Protein AF-A0A2V8TV70-F1 (afdb_monomer)

Mean predicted aligned error: 6.89 Å

Solvent-accessible surface area (backbone atoms only — not comparable to full-atom values): 11700 Å² total; per-residue (Å²): 102,68,69,55,37,67,61,20,56,92,71,59,53,55,55,56,66,29,13,64,69,36,73,52,69,67,20,44,53,49,20,57,64,20,39,42,41,37,51,54,50,39,66,74,76,44,54,73,35,88,81,67,42,74,65,54,49,48,42,63,21,43,51,48,37,46,53,48,38,45,48,38,42,17,38,52,22,38,42,32,37,56,70,68,60,41,58,67,65,69,22,37,49,54,37,11,52,55,56,15,62,73,49,52,85,68,37,91,46,74,68,49,34,54,49,37,35,50,53,46,20,53,51,37,40,50,37,44,51,45,20,58,74,53,40,48,18,40,42,37,39,29,37,35,48,17,48,53,40,41,46,38,54,50,28,57,63,56,99,45,91,61,53,53,73,68,55,44,51,24,48,52,49,17,48,52,44,39,49,50,50,65,75,45,36,74,80,77,40,81,86,52,73,56,42,56,54,40,47,56,52,54,72,46,58,78,56,57,73,97,59,79,65,66,57,59,65,57,59,69,73,76,114

pLDDT: mean 88.36, std 15.47, range [37.81, 98.69]

Radius of gyration: 19.07 Å; Cα contacts (8 Å, |Δi|>4): 268; chains: 1; bounding box: 55×33×55 Å

Foldseek 3Di:
DVVQVVLFPPDRPLCLLLQVLFDQPLLLVLLVQLLVLLQVLLVVPFDFDPPDDPVCLCVQQPVVLLVLLSPLQRPQLLCVCLAVVHPNPVSQQVSLQVQLVVQCVQDPDPVVSVQSSVLSSVLSSLLNVLCVLQLNNSSNSSNNRSVLRNSCNRRVQDPGPRGDPSNVVSVVSSSVSSVVCSVCVVVVDPDDPSSVVSNLVSNAHRHHDSPPVVVVVVVVVPD

Sequence (223 aa):
MLGIAVAQRGRPRPLREMGLGAPVGRALAFALLATLPMSLGFALVSRLNPQLTLGTIVVSTIIAPFAEEVLFRGYIFRQLYRRAGWPFWPAVLVPSALFALLHVYQATTALELLGILAVTGVGSILLCWVFARWQDNLWAPFSIHALMNFWWELFAIDDTALGGWYANGARLATIAIGVLLTVFKDRVWPRLAREDANVAFAATPPGGAPGALATASLAGRAA

Structure (mmCIF, N/CA/C/O backbone):
data_AF-A0A2V8TV70-F1
#
_entry.id   AF-A0A2V8TV70-F1
#
loop_
_atom_site.group_PDB
_atom_site.id
_atom_site.type_symbol
_atom_site.label_atom_id
_atom_site.label_alt_id
_atom_site.label_comp_id
_atom_site.label_asym_id
_atom_site.label_entity_id
_atom_site.label_seq_id
_atom_site.pdbx_PDB_ins_code
_atom_site.Cartn_x
_atom_site.Cartn_y
_atom_site.Cartn_z
_atom_site.occupancy
_atom_site.B_iso_or_equiv
_atom_site.auth_seq_id
_atom_site.auth_comp_id
_atom_site.auth_asym_id
_atom_site.auth_atom_id
_atom_site.pdbx_PDB_model_num
ATOM 1 N N . MET A 1 1 ? 6.820 -1.115 18.723 1.00 56.66 1 MET A N 1
ATOM 2 C CA . MET A 1 1 ? 6.234 -2.015 19.748 1.00 56.66 1 MET A CA 1
ATOM 3 C C . MET A 1 1 ? 6.429 -1.516 21.173 1.00 56.66 1 MET A C 1
ATOM 5 O O . MET A 1 1 ? 5.429 -1.332 21.855 1.00 56.66 1 MET A O 1
ATOM 9 N N . LEU A 1 2 ? 7.667 -1.254 21.618 1.00 59.59 2 LEU A N 1
ATOM 10 C CA . LEU A 1 2 ? 7.944 -0.813 22.995 1.00 59.59 2 LEU A CA 1
ATOM 11 C C . LEU A 1 2 ? 7.201 0.483 23.376 1.00 59.59 2 LEU A C 1
ATOM 13 O O . LEU A 1 2 ? 6.557 0.522 24.412 1.00 59.59 2 LEU A O 1
ATOM 17 N N . GLY A 1 3 ? 7.197 1.500 22.504 1.00 64.88 3 GLY A N 1
ATOM 18 C CA . GLY A 1 3 ? 6.477 2.760 22.756 1.00 64.88 3 GLY A CA 1
ATOM 19 C C . GLY A 1 3 ? 4.963 2.589 22.941 1.00 64.88 3 GLY A C 1
ATOM 20 O O . GLY A 1 3 ? 4.380 3.198 23.831 1.00 64.88 3 GLY A O 1
ATOM 21 N N . ILE A 1 4 ? 4.335 1.687 22.172 1.00 64.44 4 ILE A N 1
ATOM 22 C CA . ILE A 1 4 ? 2.918 1.321 22.357 1.00 64.44 4 ILE A CA 1
ATOM 23 C C . ILE A 1 4 ? 2.732 0.600 23.693 1.00 64.44 4 ILE A C 1
ATOM 25 O O . ILE A 1 4 ? 1.804 0.905 24.434 1.00 64.44 4 ILE A O 1
ATOM 29 N N . ALA A 1 5 ? 3.619 -0.345 24.017 1.00 60.62 5 ALA A N 1
ATOM 30 C CA . ALA A 1 5 ? 3.533 -1.103 25.258 1.00 60.62 5 ALA A CA 1
ATOM 31 C C . ALA A 1 5 ? 3.690 -0.211 26.501 1.00 60.62 5 ALA A C 1
ATOM 33 O O . ALA A 1 5 ? 2.975 -0.402 27.477 1.00 60.62 5 ALA A O 1
ATOM 34 N N . VAL A 1 6 ? 4.563 0.798 26.437 1.00 63.88 6 VAL A N 1
ATOM 35 C CA . VAL A 1 6 ? 4.761 1.801 27.495 1.00 63.88 6 VAL A CA 1
ATOM 36 C C . VAL A 1 6 ? 3.560 2.747 27.605 1.00 63.88 6 VAL A C 1
ATOM 38 O O . VAL A 1 6 ? 3.133 3.068 28.712 1.00 63.88 6 VAL A O 1
ATOM 41 N N . ALA A 1 7 ? 2.967 3.155 26.477 1.00 65.25 7 ALA A N 1
ATOM 42 C CA . ALA A 1 7 ? 1.764 3.992 26.466 1.00 65.25 7 ALA A CA 1
ATOM 43 C C . ALA A 1 7 ? 0.517 3.262 27.008 1.00 65.25 7 ALA A C 1
ATOM 45 O O . ALA A 1 7 ? -0.423 3.899 27.484 1.00 65.25 7 ALA A O 1
ATOM 46 N N . GLN A 1 8 ? 0.494 1.927 26.959 1.00 63.97 8 GLN A N 1
ATOM 47 C CA . GLN A 1 8 ? -0.608 1.100 27.445 1.00 63.97 8 GLN A CA 1
ATOM 48 C C . GLN A 1 8 ? -0.345 0.585 28.859 1.00 63.97 8 GLN A C 1
ATOM 50 O O . GLN A 1 8 ? 0.156 -0.523 29.052 1.00 63.97 8 GLN A O 1
ATOM 55 N N . ARG A 1 9 ? -0.754 1.353 29.875 1.00 59.09 9 ARG A N 1
ATOM 56 C CA . ARG A 1 9 ? -0.725 0.867 31.262 1.00 59.09 9 ARG A CA 1
ATOM 57 C C . ARG A 1 9 ? -1.671 -0.336 31.421 1.00 59.09 9 ARG A C 1
ATOM 59 O O . ARG A 1 9 ? -2.849 -0.256 31.087 1.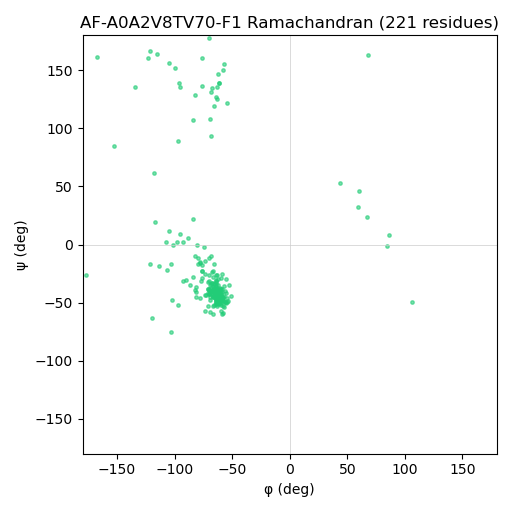00 59.09 9 ARG A O 1
ATOM 66 N N . GLY A 1 10 ? -1.151 -1.457 31.925 1.00 60.22 10 GLY A N 1
ATOM 67 C CA . GLY A 1 10 ? -1.939 -2.590 32.429 1.00 60.22 10 GLY A CA 1
ATOM 68 C C . GLY A 1 10 ? -1.978 -3.846 31.549 1.00 60.22 10 GLY A C 1
ATOM 69 O O . GLY A 1 10 ? -1.744 -4.931 32.074 1.00 60.22 10 GLY A O 1
ATOM 70 N N . ARG A 1 11 ? -2.265 -3.753 30.236 1.00 64.44 11 ARG A N 1
ATOM 71 C CA . ARG A 1 11 ? -2.304 -4.921 29.314 1.00 64.44 11 ARG A CA 1
ATOM 72 C C . ARG A 1 11 ? -1.985 -4.523 27.864 1.00 64.44 11 ARG A C 1
ATOM 74 O O . ARG A 1 11 ? -2.919 -4.308 27.085 1.00 64.44 11 ARG A O 1
ATOM 81 N N . PRO A 1 12 ? -0.703 -4.438 27.472 1.00 65.94 12 PRO A N 1
ATOM 82 C CA . PRO A 1 12 ? -0.350 -4.017 26.127 1.00 65.94 12 PRO A CA 1
ATOM 83 C C . PRO A 1 12 ? -0.863 -5.031 25.095 1.00 65.94 12 PRO A C 1
ATOM 85 O O . PRO A 1 12 ? -0.602 -6.230 25.188 1.00 65.94 12 PRO A O 1
ATOM 88 N N . ARG A 1 13 ? -1.605 -4.557 24.090 1.00 83.06 13 ARG A N 1
ATOM 89 C CA . ARG A 1 13 ? -2.073 -5.356 22.943 1.00 83.06 13 ARG A CA 1
ATOM 90 C C . ARG A 1 13 ? -1.483 -4.794 21.650 1.00 83.06 13 ARG A C 1
ATOM 92 O O . ARG A 1 13 ? -2.235 -4.377 20.768 1.00 83.06 13 ARG A O 1
ATOM 99 N N . PRO A 1 14 ? -0.147 -4.793 21.506 1.00 83.75 14 PRO A N 1
ATOM 100 C CA . PRO A 1 14 ? 0.528 -4.033 20.462 1.00 83.75 14 PRO A CA 1
ATOM 101 C C . PRO A 1 14 ? 0.171 -4.515 19.048 1.00 83.75 14 PRO A C 1
ATOM 103 O O . PRO A 1 14 ? 0.009 -3.707 18.143 1.00 83.75 14 PRO A O 1
ATOM 106 N N . LEU A 1 15 ? -0.061 -5.818 18.856 1.00 88.31 15 LEU A N 1
ATOM 107 C CA . LEU A 1 15 ? -0.531 -6.355 17.573 1.00 88.31 15 LEU A CA 1
ATOM 108 C C . LEU A 1 15 ? -1.918 -5.813 17.199 1.00 88.31 15 LEU A C 1
ATOM 110 O O . LEU A 1 15 ? -2.164 -5.426 16.058 1.00 88.31 15 LEU A O 1
ATOM 114 N N . ARG A 1 16 ? -2.830 -5.738 18.173 1.00 87.88 16 ARG A N 1
ATOM 115 C CA . ARG A 1 16 ? -4.173 -5.196 17.948 1.00 87.88 16 ARG A CA 1
ATOM 116 C C . ARG A 1 16 ? -4.136 -3.685 17.746 1.00 87.88 16 ARG A C 1
ATOM 118 O O . ARG A 1 16 ? -4.924 -3.193 16.948 1.00 87.88 16 ARG A O 1
ATOM 125 N N . GLU A 1 17 ? -3.203 -2.981 18.388 1.00 88.00 17 GLU A N 1
ATOM 126 C CA . GLU A 1 17 ? -2.929 -1.553 18.156 1.00 88.00 17 GLU A CA 1
ATOM 127 C C . GLU A 1 17 ? -2.363 -1.247 16.784 1.00 88.00 17 GLU A C 1
ATOM 129 O O . GLU A 1 17 ? -2.579 -0.155 16.289 1.00 88.00 17 GLU A O 1
ATOM 134 N N . MET A 1 18 ? -1.744 -2.205 16.108 1.00 90.81 18 MET A N 1
ATOM 135 C CA . MET A 1 18 ? -1.259 -1.988 14.743 1.00 90.81 18 MET A CA 1
ATOM 136 C C . MET A 1 18 ? -2.211 -2.525 13.672 1.00 90.81 18 MET A C 1
ATOM 138 O O . MET A 1 18 ? -1.918 -2.430 12.491 1.00 90.81 18 MET A O 1
ATOM 142 N N . GLY A 1 19 ? -3.362 -3.080 14.065 1.00 92.75 19 GLY A N 1
ATOM 143 C CA . GLY A 1 19 ? -4.373 -3.584 13.129 1.00 92.75 19 GLY A CA 1
ATOM 144 C C . GLY A 1 19 ? -4.132 -5.024 12.670 1.00 92.75 19 GLY A C 1
ATOM 145 O O . GLY A 1 19 ? -4.859 -5.528 11.818 1.00 92.75 19 GLY A O 1
ATOM 146 N N . LEU A 1 20 ? -3.158 -5.721 13.268 1.00 93.94 20 LEU A N 1
ATOM 147 C CA . LEU A 1 20 ? -2.799 -7.106 12.930 1.00 93.94 20 LEU A CA 1
ATOM 148 C C . LEU A 1 20 ? -3.791 -8.140 13.485 1.00 93.94 20 LEU A C 1
ATOM 150 O O . LEU A 1 20 ? -3.842 -9.268 13.007 1.00 93.94 20 LEU A O 1
ATOM 154 N N . GLY A 1 21 ? -4.616 -7.765 14.468 1.00 90.25 21 GLY A N 1
ATOM 155 C CA . GLY A 1 21 ? -5.686 -8.626 15.000 1.00 90.25 21 GLY A CA 1
ATOM 156 C C . GLY A 1 21 ? -6.909 -8.771 14.079 1.00 90.25 21 GLY A C 1
ATOM 157 O O . GLY A 1 21 ? -7.866 -9.460 14.433 1.00 90.25 21 GLY A O 1
ATOM 158 N N . ALA A 1 22 ? -6.905 -8.093 12.931 1.00 91.12 22 ALA A N 1
ATOM 159 C CA . ALA A 1 22 ? -7.991 -8.066 11.963 1.00 91.12 22 ALA A CA 1
ATOM 160 C C . ALA A 1 22 ? -8.083 -9.358 11.119 1.00 91.12 22 ALA A C 1
ATOM 162 O O . ALA A 1 22 ? -7.116 -10.117 11.040 1.00 91.12 22 ALA A O 1
ATOM 163 N N . PRO A 1 23 ? -9.235 -9.642 10.481 1.00 91.62 23 PRO A N 1
ATOM 164 C CA . PRO A 1 23 ? -9.381 -10.817 9.624 1.00 91.62 23 PRO A CA 1
ATOM 165 C C . PRO A 1 23 ? -8.538 -10.707 8.341 1.00 91.62 23 PRO A C 1
ATOM 167 O O . PRO A 1 23 ? -8.624 -9.720 7.612 1.00 91.62 23 PRO A O 1
ATOM 170 N N . VAL A 1 24 ? -7.779 -11.765 8.041 1.00 94.81 24 VAL A N 1
ATOM 171 C CA . VAL A 1 24 ? -6.861 -11.830 6.888 1.00 94.81 24 VAL A CA 1
ATOM 172 C C . VAL A 1 24 ? -7.590 -12.177 5.586 1.00 94.81 24 VAL A C 1
ATOM 174 O O . VAL A 1 24 ? -7.372 -11.534 4.566 1.00 94.81 24 VAL A O 1
ATOM 177 N N . GLY A 1 25 ? -8.490 -13.168 5.611 1.00 92.56 25 GLY A N 1
ATOM 178 C CA . GLY A 1 25 ? -9.037 -13.770 4.385 1.00 92.56 25 GLY A CA 1
ATOM 179 C C . GLY A 1 25 ? -9.723 -12.781 3.435 1.00 92.56 25 GLY A C 1
ATOM 180 O O . GLY A 1 25 ? -9.459 -12.798 2.238 1.00 92.56 25 GLY A O 1
ATOM 181 N N . ARG A 1 26 ? -10.550 -11.865 3.961 1.00 91.12 26 ARG A N 1
ATOM 182 C CA . ARG A 1 26 ? -11.222 -10.839 3.137 1.00 91.12 26 ARG A CA 1
ATOM 183 C C . ARG A 1 26 ? -10.246 -9.816 2.563 1.00 91.12 26 ARG A C 1
ATOM 185 O O . ARG A 1 26 ? -10.419 -9.401 1.425 1.00 91.12 26 ARG A O 1
ATOM 192 N N . ALA A 1 27 ? -9.233 -9.432 3.334 1.00 94.94 27 ALA A N 1
ATOM 193 C CA . ALA A 1 27 ? -8.198 -8.512 2.878 1.00 94.94 27 ALA A CA 1
ATOM 194 C C . ALA A 1 27 ? -7.354 -9.124 1.749 1.00 94.94 27 ALA A C 1
ATOM 196 O O . ALA A 1 27 ? -7.069 -8.452 0.761 1.00 94.94 27 ALA A O 1
ATOM 197 N N . LEU A 1 28 ? -7.025 -10.413 1.860 1.00 96.75 28 LEU A N 1
ATOM 198 C CA . LEU A 1 28 ? -6.316 -11.138 0.812 1.00 96.75 28 LEU A CA 1
ATOM 199 C C . LEU A 1 28 ? -7.174 -11.290 -0.453 1.00 96.75 28 LEU A C 1
ATOM 201 O O . LEU A 1 28 ? -6.695 -11.008 -1.546 1.00 96.75 28 LEU A O 1
ATOM 205 N N . ALA A 1 29 ? -8.451 -11.666 -0.315 1.00 96.06 29 ALA A N 1
ATOM 206 C CA . ALA A 1 29 ? -9.375 -11.750 -1.449 1.00 96.06 29 ALA A CA 1
ATOM 207 C C . ALA A 1 29 ? -9.534 -10.396 -2.162 1.00 96.06 29 ALA A C 1
ATOM 209 O O . ALA A 1 29 ? -9.488 -10.331 -3.387 1.00 96.06 29 ALA A O 1
ATOM 210 N N . PHE A 1 30 ? -9.657 -9.308 -1.396 1.00 97.19 30 PHE A N 1
ATOM 211 C CA . PHE A 1 30 ? -9.646 -7.945 -1.923 1.00 97.19 30 PHE A CA 1
ATOM 212 C C . PHE A 1 30 ? -8.387 -7.658 -2.745 1.00 97.19 30 PHE A C 1
ATOM 214 O O . PHE A 1 30 ? -8.497 -7.185 -3.872 1.00 97.19 30 PHE A O 1
ATOM 221 N N . ALA A 1 31 ? -7.208 -7.960 -2.204 1.00 98.06 31 ALA A N 1
ATOM 222 C CA . ALA A 1 31 ? -5.943 -7.663 -2.859 1.00 98.06 31 ALA A CA 1
ATOM 223 C C . ALA A 1 31 ? -5.724 -8.494 -4.134 1.00 98.06 31 ALA A C 1
ATOM 225 O O . ALA A 1 31 ? -5.270 -7.958 -5.146 1.00 98.06 31 ALA A O 1
ATOM 226 N N . LEU A 1 32 ? -6.106 -9.774 -4.120 1.00 98.06 32 LEU A N 1
ATOM 227 C CA . LEU A 1 32 ? -6.061 -10.641 -5.300 1.00 98.06 32 LEU A CA 1
ATOM 228 C C . LEU A 1 32 ? -6.942 -10.092 -6.427 1.00 98.06 32 LEU A C 1
ATOM 230 O O . LEU A 1 32 ? -6.482 -9.976 -7.557 1.00 98.06 32 LEU A O 1
ATOM 234 N N . LEU A 1 33 ? -8.180 -9.694 -6.115 1.00 97.88 33 LEU A N 1
ATOM 235 C CA . LEU A 1 33 ? -9.094 -9.113 -7.102 1.00 97.88 33 LEU A CA 1
ATOM 236 C C . LEU A 1 33 ? -8.619 -7.742 -7.596 1.00 97.88 33 LEU A C 1
ATOM 238 O O . LEU A 1 33 ? -8.675 -7.464 -8.791 1.00 97.88 33 LEU A O 1
ATOM 242 N N . ALA A 1 34 ? -8.142 -6.888 -6.688 1.00 98.19 34 ALA A N 1
ATOM 243 C CA . ALA A 1 34 ? -7.675 -5.550 -7.031 1.00 98.19 34 ALA A CA 1
ATOM 244 C C . ALA A 1 34 ? -6.459 -5.587 -7.963 1.00 98.19 34 ALA A C 1
ATOM 246 O O . ALA A 1 34 ? -6.382 -4.774 -8.876 1.00 98.19 34 ALA A O 1
ATOM 247 N N . THR A 1 35 ? -5.542 -6.538 -7.765 1.00 98.44 35 THR A N 1
ATOM 248 C CA . THR A 1 35 ? -4.286 -6.639 -8.531 1.00 98.44 35 THR A CA 1
ATOM 249 C C . THR A 1 35 ? -4.389 -7.468 -9.813 1.00 98.44 35 THR A C 1
ATOM 251 O O . THR A 1 35 ? -3.384 -7.637 -10.509 1.00 98.44 35 THR A O 1
ATOM 254 N N . LEU A 1 36 ? -5.594 -7.921 -10.192 1.00 98.12 36 LEU A N 1
ATOM 255 C CA . LEU A 1 36 ? -5.822 -8.612 -11.465 1.00 98.12 36 LEU A CA 1
ATOM 256 C C . LEU A 1 36 ? -5.261 -7.845 -12.678 1.00 98.12 36 LEU A C 1
ATOM 258 O O . LEU A 1 36 ? -4.576 -8.482 -13.477 1.00 98.12 36 LEU A O 1
ATOM 262 N N . PRO A 1 37 ? -5.443 -6.515 -12.823 1.00 97.94 37 PRO A N 1
ATOM 263 C CA . PRO A 1 37 ? -4.907 -5.789 -13.973 1.00 97.94 37 PRO A CA 1
ATOM 264 C C . PRO A 1 37 ? -3.382 -5.823 -14.067 1.00 97.94 37 PRO A C 1
ATOM 266 O O . PRO A 1 37 ? -2.862 -5.961 -15.168 1.00 97.94 37 PRO A O 1
ATOM 269 N N . MET A 1 38 ? -2.660 -5.727 -12.946 1.00 97.69 38 MET A N 1
ATOM 270 C CA . MET A 1 38 ? -1.198 -5.869 -12.949 1.00 97.69 38 MET A CA 1
ATOM 271 C C . MET A 1 38 ? -0.783 -7.305 -13.261 1.00 97.69 38 MET A C 1
ATOM 273 O O . MET A 1 38 ? 0.040 -7.504 -14.144 1.00 97.69 38 MET A O 1
ATOM 277 N N . SER A 1 39 ? -1.387 -8.306 -12.613 1.00 97.12 39 SER A N 1
ATOM 278 C CA . SER A 1 39 ? -1.032 -9.711 -12.862 1.00 97.12 39 SER A CA 1
ATOM 279 C C . SER A 1 39 ? -1.255 -10.127 -14.324 1.00 97.12 39 SER A C 1
ATOM 281 O O . SER A 1 39 ? -0.330 -10.607 -14.975 1.00 97.12 39 SER A O 1
ATOM 283 N N . LEU A 1 40 ? -2.453 -9.889 -14.869 1.00 96.62 40 LEU A N 1
ATOM 284 C CA . LEU A 1 40 ? -2.812 -10.257 -16.237 1.00 96.62 40 LEU A CA 1
ATOM 285 C C . LEU A 1 40 ? -2.144 -9.335 -17.254 1.00 96.62 40 LEU A C 1
ATOM 287 O O . LEU A 1 40 ? -1.616 -9.808 -18.254 1.00 96.62 40 LEU A O 1
ATOM 291 N N . GLY A 1 41 ? -2.140 -8.025 -16.996 1.00 94.88 41 GLY A N 1
ATOM 292 C CA . GLY A 1 41 ? -1.525 -7.046 -17.884 1.00 94.88 41 GLY A CA 1
ATOM 293 C C . GLY A 1 41 ? -0.042 -7.327 -18.086 1.00 94.88 41 GLY A C 1
ATOM 294 O O . GLY A 1 41 ? 0.407 -7.378 -19.225 1.00 94.88 41 GLY A O 1
ATOM 295 N N . PHE A 1 42 ? 0.700 -7.588 -17.007 1.00 95.69 42 PHE A N 1
ATOM 296 C CA . PHE A 1 42 ? 2.126 -7.902 -17.092 1.00 95.69 42 PHE A CA 1
ATOM 297 C C . PHE A 1 42 ? 2.380 -9.282 -17.696 1.00 95.69 42 PHE A C 1
ATOM 299 O O . PHE A 1 42 ? 3.269 -9.404 -18.530 1.00 95.69 42 PHE A O 1
ATOM 306 N N . ALA A 1 43 ? 1.565 -10.294 -17.381 1.00 94.75 43 ALA A N 1
ATOM 307 C CA . ALA A 1 43 ? 1.690 -11.615 -18.000 1.00 94.75 43 ALA A CA 1
ATOM 308 C C . ALA A 1 43 ? 1.536 -11.598 -19.531 1.00 94.75 43 ALA A C 1
ATOM 310 O O . ALA A 1 43 ? 2.101 -12.452 -20.210 1.00 94.75 43 ALA A O 1
ATOM 311 N N . LEU A 1 44 ? 0.774 -10.643 -20.075 1.00 93.00 44 LEU A N 1
ATOM 312 C CA . LEU A 1 44 ? 0.530 -10.523 -21.514 1.00 93.00 44 LEU A CA 1
ATOM 313 C C . LEU A 1 44 ? 1.626 -9.759 -22.267 1.00 93.00 44 LEU A C 1
ATOM 315 O O . LEU A 1 44 ? 1.796 -9.989 -23.463 1.00 93.00 44 LEU A O 1
ATOM 319 N N . VAL A 1 45 ? 2.329 -8.831 -21.609 1.00 90.00 45 VAL A N 1
ATOM 320 C CA . VAL A 1 45 ? 3.234 -7.881 -22.291 1.00 90.00 45 VAL A CA 1
ATOM 321 C C . VAL A 1 45 ? 4.684 -7.941 -21.811 1.00 90.00 45 VAL A C 1
ATOM 323 O O . VAL A 1 45 ? 5.570 -7.454 -22.510 1.00 90.00 45 VAL A O 1
ATOM 326 N N . SER A 1 46 ? 4.936 -8.543 -20.649 1.00 91.38 46 SER A N 1
ATOM 327 C CA . SER A 1 46 ? 6.247 -8.597 -20.000 1.00 91.38 46 SER A CA 1
ATOM 328 C C . SER A 1 46 ? 6.774 -10.029 -19.917 1.00 91.38 46 SER A C 1
ATOM 330 O O . SER A 1 46 ? 6.046 -11.007 -20.090 1.00 91.38 46 SER A O 1
ATOM 332 N N . ARG A 1 47 ? 8.076 -10.168 -19.655 1.00 90.50 47 ARG A N 1
ATOM 333 C CA . ARG A 1 47 ? 8.728 -11.469 -19.459 1.00 90.50 47 ARG A CA 1
ATOM 334 C C . ARG A 1 47 ? 8.904 -11.745 -17.976 1.00 90.50 47 ARG A C 1
ATOM 336 O O . ARG A 1 47 ? 9.052 -10.818 -17.190 1.00 90.50 47 ARG A O 1
ATOM 343 N N . LEU A 1 48 ? 8.925 -13.023 -17.608 1.00 94.50 48 LEU A N 1
ATOM 344 C CA . LEU A 1 48 ? 9.337 -13.411 -16.264 1.00 94.50 48 LEU A CA 1
ATOM 345 C C . LEU A 1 48 ? 10.781 -12.976 -16.022 1.00 94.50 48 LEU A C 1
ATOM 347 O O . LEU A 1 48 ? 11.621 -13.126 -16.909 1.00 94.50 48 LEU A O 1
ATOM 351 N N . ASN A 1 49 ? 11.045 -12.476 -14.822 1.00 94.44 49 ASN A N 1
ATOM 352 C CA . ASN A 1 49 ? 12.358 -12.048 -14.372 1.00 94.44 49 ASN A CA 1
ATOM 353 C C . ASN A 1 49 ? 13.285 -13.269 -14.189 1.00 94.44 49 ASN A C 1
ATOM 355 O O . ASN A 1 49 ? 13.098 -14.032 -13.236 1.00 94.44 49 ASN A O 1
ATOM 359 N N . PRO A 1 50 ? 14.287 -13.485 -15.064 1.00 92.06 50 PRO A N 1
ATOM 360 C CA . PRO A 1 50 ? 15.162 -14.649 -14.953 1.00 92.06 50 PRO A CA 1
ATOM 361 C C . PRO A 1 50 ? 16.166 -14.533 -13.796 1.00 92.06 50 PRO A C 1
ATOM 363 O O . PRO A 1 50 ? 16.764 -15.536 -13.415 1.00 92.06 50 PRO A O 1
ATOM 366 N N . GLN A 1 51 ? 16.354 -13.338 -13.228 1.00 92.75 51 GLN A N 1
ATOM 367 C CA . GLN A 1 51 ? 17.203 -13.092 -12.061 1.00 92.75 51 GLN A CA 1
ATOM 368 C C . GLN A 1 51 ? 16.426 -13.153 -10.736 1.00 92.75 51 GLN A C 1
ATOM 370 O O . GLN A 1 51 ? 17.007 -12.925 -9.673 1.00 92.75 51 GLN A O 1
ATOM 375 N N . LEU A 1 52 ? 15.125 -13.459 -10.769 1.00 93.94 52 LEU A N 1
ATOM 376 C CA . LEU A 1 52 ? 14.299 -13.498 -9.570 1.00 93.94 52 LEU A CA 1
ATOM 377 C C . LEU A 1 52 ? 14.751 -14.620 -8.633 1.00 93.94 52 LEU A C 1
ATOM 379 O O . LEU A 1 52 ? 14.691 -15.804 -8.963 1.00 93.94 52 LEU A O 1
ATOM 383 N N . THR A 1 53 ? 15.154 -14.243 -7.423 1.00 96.19 53 THR A N 1
ATOM 384 C CA . THR A 1 53 ? 15.515 -15.198 -6.373 1.00 96.19 53 THR A CA 1
ATOM 385 C C . THR A 1 53 ? 14.416 -15.291 -5.323 1.00 96.19 53 THR A C 1
ATOM 387 O O . THR A 1 53 ? 13.664 -14.340 -5.098 1.00 96.19 53 THR A O 1
ATOM 390 N N . LEU A 1 54 ? 14.360 -16.415 -4.601 1.00 95.19 54 LEU A N 1
ATOM 391 C CA . LEU A 1 54 ? 13.476 -16.541 -3.439 1.00 95.19 54 LEU A CA 1
ATOM 392 C C . LEU A 1 54 ? 13.767 -15.456 -2.387 1.00 95.19 54 LEU A C 1
ATOM 394 O O . LEU A 1 54 ? 12.839 -14.946 -1.765 1.00 95.19 54 LEU A O 1
ATOM 398 N N . GLY A 1 55 ? 15.040 -15.078 -2.219 1.00 96.19 55 GLY A N 1
ATOM 399 C CA . GLY A 1 55 ? 15.445 -13.994 -1.325 1.00 96.19 55 GLY A CA 1
ATOM 400 C C . GLY A 1 55 ? 14.825 -12.656 -1.726 1.00 96.19 55 GLY A C 1
ATOM 401 O O . GLY A 1 55 ? 14.219 -11.999 -0.883 1.00 96.19 55 GLY A O 1
ATOM 402 N N . THR A 1 56 ? 14.895 -12.299 -3.012 1.00 93.31 56 THR A N 1
ATOM 403 C CA . THR A 1 56 ? 14.267 -11.086 -3.564 1.00 93.31 56 THR A CA 1
ATOM 404 C C . THR A 1 56 ? 12.758 -11.102 -3.350 1.00 93.31 56 THR A C 1
ATOM 406 O O . THR A 1 56 ? 12.208 -10.136 -2.833 1.00 93.31 56 THR A O 1
ATOM 409 N N . ILE A 1 57 ? 12.085 -12.221 -3.650 1.00 94.69 57 ILE A N 1
ATOM 410 C CA . ILE A 1 57 ? 10.637 -12.354 -3.424 1.00 94.69 57 ILE A CA 1
ATOM 411 C C . ILE A 1 57 ? 10.311 -12.107 -1.948 1.00 94.69 57 ILE A C 1
ATOM 413 O O . ILE A 1 57 ? 9.483 -11.258 -1.626 1.00 94.69 57 ILE A O 1
ATOM 417 N N . VAL A 1 58 ? 10.964 -12.816 -1.028 1.00 96.62 58 VAL A N 1
ATOM 418 C CA . VAL A 1 58 ? 10.664 -12.703 0.405 1.00 96.62 58 VAL A CA 1
ATOM 419 C C . VAL A 1 58 ? 10.940 -11.290 0.922 1.00 96.62 58 VAL A C 1
ATOM 421 O O . VAL A 1 58 ? 10.121 -10.737 1.655 1.00 96.62 58 VAL A O 1
ATOM 424 N N . VAL A 1 59 ? 12.058 -10.678 0.534 1.00 97.06 59 VAL A N 1
ATOM 425 C CA . VAL A 1 59 ? 12.437 -9.349 1.024 1.00 97.06 59 VAL A CA 1
ATOM 426 C C . VAL A 1 59 ? 11.566 -8.256 0.402 1.00 97.06 59 VAL A C 1
ATOM 428 O O . VAL A 1 59 ? 10.888 -7.552 1.149 1.00 97.06 59 VAL A O 1
ATOM 431 N N . SER A 1 60 ? 11.526 -8.141 -0.927 1.00 94.69 60 SER A N 1
ATOM 432 C CA . SER A 1 60 ? 10.867 -7.033 -1.638 1.00 94.69 60 SER A CA 1
ATOM 433 C C . SER A 1 60 ? 9.339 -7.100 -1.609 1.00 94.69 60 SER A C 1
ATOM 435 O O . SER A 1 60 ? 8.671 -6.074 -1.736 1.00 94.69 60 SER A O 1
ATOM 437 N N . THR A 1 61 ? 8.761 -8.295 -1.448 1.00 96.25 61 THR A N 1
ATOM 438 C CA . THR A 1 61 ? 7.306 -8.496 -1.603 1.00 96.25 61 THR A CA 1
ATOM 439 C C . THR A 1 61 ? 6.602 -8.863 -0.303 1.00 96.25 61 THR A C 1
ATOM 441 O O . THR A 1 61 ? 5.392 -8.687 -0.203 1.00 96.25 61 THR A O 1
ATOM 444 N N . ILE A 1 62 ? 7.332 -9.324 0.719 1.00 96.94 62 ILE A N 1
ATOM 445 C CA . ILE A 1 62 ? 6.746 -9.689 2.016 1.00 96.94 62 ILE A CA 1
ATOM 446 C C . ILE A 1 62 ? 7.338 -8.830 3.128 1.00 96.94 62 ILE A C 1
ATOM 448 O O . ILE A 1 62 ? 6.603 -8.078 3.759 1.00 96.94 62 ILE A O 1
ATOM 452 N N . ILE A 1 63 ? 8.647 -8.924 3.382 1.00 98.00 63 ILE A N 1
ATOM 453 C CA . ILE A 1 63 ? 9.272 -8.302 4.560 1.00 98.00 63 ILE A CA 1
ATOM 454 C C . ILE A 1 63 ? 9.221 -6.775 4.476 1.00 98.00 63 ILE A C 1
ATOM 456 O O . ILE A 1 63 ? 8.738 -6.143 5.416 1.00 98.00 63 ILE A O 1
ATOM 460 N N . ALA A 1 64 ? 9.697 -6.192 3.374 1.00 97.12 64 ALA A N 1
ATOM 461 C CA . ALA A 1 64 ? 9.719 -4.746 3.174 1.00 97.12 64 ALA A CA 1
ATOM 462 C C . ALA A 1 64 ? 8.308 -4.130 3.237 1.00 97.12 64 ALA A C 1
ATOM 464 O O . ALA A 1 64 ? 8.072 -3.329 4.147 1.00 97.12 64 ALA A O 1
ATOM 465 N N . PRO A 1 65 ? 7.324 -4.553 2.411 1.00 97.75 65 PRO A N 1
ATOM 466 C CA . PRO A 1 65 ? 5.984 -3.972 2.471 1.00 97.75 65 PRO A CA 1
ATOM 467 C C . PRO A 1 65 ? 5.294 -4.241 3.813 1.00 97.75 65 PRO A C 1
ATOM 469 O O . PRO A 1 65 ? 4.556 -3.390 4.302 1.00 97.75 65 PRO A O 1
ATOM 472 N N . PHE A 1 66 ? 5.548 -5.376 4.476 1.00 98.50 66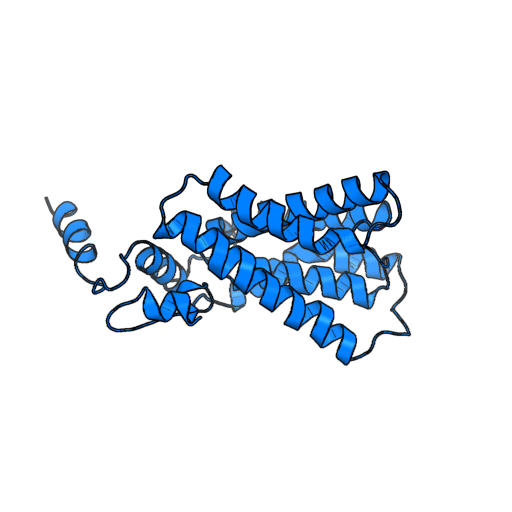 PHE A N 1
ATOM 473 C CA . PHE A 1 66 ? 5.015 -5.606 5.822 1.00 98.50 66 PHE A CA 1
ATOM 474 C C . PHE A 1 66 ? 5.574 -4.606 6.839 1.00 98.50 66 PHE A C 1
ATOM 476 O O . PHE A 1 66 ? 4.808 -4.014 7.602 1.00 98.50 66 PHE A O 1
ATOM 483 N N . ALA A 1 67 ? 6.895 -4.406 6.859 1.00 98.06 67 ALA A N 1
ATOM 484 C CA . ALA A 1 67 ? 7.546 -3.462 7.762 1.00 98.06 67 ALA A CA 1
ATOM 485 C C . ALA A 1 67 ? 7.058 -2.028 7.515 1.00 98.06 67 ALA A C 1
ATOM 487 O O . ALA A 1 67 ? 6.737 -1.308 8.465 1.00 98.06 67 ALA A O 1
ATOM 488 N N . GLU A 1 68 ? 6.935 -1.645 6.247 1.00 98.31 68 GLU A N 1
ATOM 489 C CA . GLU A 1 68 ? 6.401 -0.358 5.827 1.00 98.31 68 GLU A CA 1
ATOM 490 C C . GLU A 1 68 ? 4.949 -0.174 6.274 1.00 98.31 68 GLU A C 1
ATOM 492 O O . GLU A 1 68 ? 4.633 0.809 6.944 1.00 98.31 68 GLU A O 1
ATOM 497 N N . GLU A 1 69 ? 4.052 -1.124 6.000 1.00 98.56 69 GLU A N 1
ATOM 498 C CA . GLU A 1 69 ? 2.659 -0.997 6.429 1.00 98.56 69 GLU A CA 1
ATOM 499 C C . GLU A 1 69 ? 2.523 -0.937 7.952 1.00 98.56 69 GLU A C 1
ATOM 501 O O . GLU A 1 69 ? 1.787 -0.095 8.479 1.00 98.56 69 GLU A O 1
ATOM 506 N N . VAL A 1 70 ? 3.265 -1.771 8.685 1.00 98.19 70 VAL A N 1
ATOM 507 C CA . VAL A 1 70 ? 3.279 -1.740 10.153 1.00 98.19 70 VAL A CA 1
ATOM 508 C C . VAL A 1 70 ? 3.726 -0.371 10.667 1.00 98.19 70 VAL A C 1
ATOM 510 O O . VAL A 1 70 ? 3.079 0.177 11.563 1.00 98.19 70 VAL A O 1
ATOM 513 N N . LEU A 1 71 ? 4.794 0.202 10.108 1.00 97.75 71 LEU A N 1
ATOM 514 C CA . LEU A 1 71 ? 5.320 1.495 10.540 1.00 97.75 71 LEU A CA 1
ATOM 515 C C . LEU A 1 71 ? 4.395 2.651 10.147 1.00 97.75 71 LEU A C 1
ATOM 517 O O . LEU A 1 71 ? 4.004 3.451 10.997 1.00 97.75 71 LEU A O 1
ATOM 521 N N . PHE A 1 72 ? 4.028 2.755 8.874 1.00 98.44 72 PHE A N 1
ATOM 522 C CA . PHE A 1 72 ? 3.341 3.930 8.351 1.00 98.44 72 PHE A CA 1
ATOM 523 C C . PHE A 1 72 ? 1.839 3.909 8.632 1.00 98.44 72 PHE A C 1
ATOM 525 O O . PHE A 1 72 ? 1.286 4.942 9.011 1.00 98.44 72 PHE A O 1
ATOM 532 N N . ARG A 1 73 ? 1.170 2.754 8.499 1.00 98.12 73 ARG A N 1
ATOM 533 C CA . ARG A 1 73 ? -0.296 2.637 8.652 1.00 98.12 73 ARG A CA 1
ATOM 534 C C . ARG A 1 73 ? -0.645 2.171 10.056 1.00 98.12 73 ARG A C 1
ATOM 536 O O . ARG A 1 73 ? -1.425 2.825 10.747 1.00 98.12 73 ARG A O 1
ATOM 543 N N . GLY A 1 74 ? -0.027 1.073 10.488 1.00 95.56 74 GLY A N 1
ATOM 544 C CA . GLY A 1 74 ? -0.277 0.463 11.790 1.00 95.56 74 GLY A CA 1
ATOM 545 C C . GLY A 1 74 ? 0.157 1.343 12.961 1.00 95.56 74 GLY A C 1
ATOM 546 O O . GLY A 1 74 ? -0.549 1.401 13.966 1.00 95.56 74 GLY A O 1
ATOM 547 N N . TYR A 1 75 ? 1.286 2.044 12.830 1.00 95.19 75 TYR A N 1
ATOM 548 C CA . TYR A 1 75 ? 1.824 2.909 13.876 1.00 95.19 75 TYR A CA 1
ATOM 549 C C . TYR A 1 75 ? 1.570 4.395 13.600 1.00 95.19 75 TYR A C 1
ATOM 551 O O . TYR A 1 75 ? 0.681 4.964 14.220 1.00 95.19 75 TYR A O 1
ATOM 559 N N . ILE A 1 76 ? 2.292 5.044 12.683 1.00 96.62 76 ILE A N 1
ATOM 560 C CA . ILE A 1 76 ? 2.251 6.513 12.535 1.00 96.62 76 ILE A CA 1
ATOM 561 C C . ILE A 1 76 ? 0.825 7.011 12.253 1.00 96.62 76 ILE A C 1
ATOM 563 O O . ILE A 1 76 ? 0.274 7.768 13.055 1.00 96.62 76 ILE A O 1
ATOM 567 N N . PHE A 1 77 ? 0.200 6.551 11.163 1.00 97.94 77 PHE A N 1
ATOM 568 C CA . PHE A 1 77 ? -1.146 6.983 10.779 1.00 97.94 77 PHE A CA 1
ATOM 569 C C . PHE A 1 77 ? -2.165 6.706 11.884 1.00 97.94 77 PHE A C 1
ATOM 571 O O . PHE A 1 77 ? -2.886 7.606 12.316 1.00 97.94 77 PHE A O 1
ATOM 578 N N . ARG A 1 78 ? -2.226 5.461 12.369 1.00 94.75 78 ARG A N 1
ATOM 579 C CA . ARG A 1 78 ? -3.242 5.071 13.345 1.00 94.75 78 ARG A CA 1
ATOM 580 C C . ARG A 1 78 ? -3.081 5.785 14.681 1.00 94.75 78 ARG A C 1
ATOM 582 O O . ARG A 1 78 ? -4.090 6.158 15.274 1.00 94.75 78 ARG A O 1
ATOM 589 N N . GLN A 1 79 ? -1.856 6.011 15.151 1.00 93.25 79 GLN A N 1
ATOM 590 C CA . GLN A 1 79 ? -1.632 6.748 16.392 1.00 93.25 79 GLN A CA 1
ATOM 591 C C . GLN A 1 79 ? -2.066 8.211 16.247 1.00 93.25 79 GLN A C 1
ATOM 593 O O . GLN A 1 79 ? -2.787 8.706 17.112 1.00 93.25 79 GLN A O 1
ATOM 598 N N . LEU A 1 80 ? -1.722 8.879 15.141 1.00 95.25 80 LEU A N 1
ATOM 599 C CA . LEU A 1 80 ? -2.174 10.250 14.876 1.00 95.25 80 LEU A CA 1
ATOM 600 C C . LEU A 1 80 ? -3.705 10.324 14.773 1.00 95.25 80 LEU A C 1
ATOM 602 O O . LEU A 1 80 ? -4.342 11.140 15.437 1.00 95.25 80 LEU A O 1
ATOM 606 N N . TYR A 1 81 ? -4.309 9.427 13.994 1.00 95.38 81 TYR A N 1
ATOM 607 C CA . TYR A 1 81 ? -5.734 9.481 13.678 1.00 95.38 81 TYR A CA 1
ATOM 608 C C . TYR A 1 81 ? -6.640 8.972 14.810 1.00 95.38 81 TYR A C 1
ATOM 610 O O . TYR A 1 81 ? -7.635 9.607 15.145 1.00 95.38 81 TYR A O 1
ATOM 618 N N . ARG A 1 82 ? -6.321 7.823 15.423 1.00 91.44 82 ARG A N 1
ATOM 619 C CA . ARG A 1 82 ? -7.178 7.170 16.434 1.00 91.44 82 ARG A CA 1
ATOM 620 C C . ARG A 1 82 ? -6.842 7.556 17.866 1.00 91.44 82 ARG A C 1
ATOM 622 O O . ARG A 1 82 ? -7.729 7.521 18.711 1.00 91.44 82 ARG A O 1
ATOM 629 N N . ARG A 1 83 ? -5.573 7.857 18.164 1.00 88.31 83 ARG A N 1
ATOM 630 C CA . ARG A 1 83 ? -5.115 8.102 19.545 1.00 88.31 83 ARG A CA 1
ATOM 631 C C . ARG A 1 83 ? -4.950 9.586 19.837 1.00 88.31 83 ARG A C 1
ATOM 633 O O . ARG A 1 83 ? -5.468 10.050 20.843 1.00 88.31 83 ARG A O 1
ATOM 640 N N . ALA A 1 84 ? -4.284 10.322 18.953 1.00 90.44 84 ALA A N 1
ATOM 641 C CA . ALA A 1 84 ? -4.136 11.771 19.079 1.00 90.44 84 ALA A CA 1
ATOM 642 C C . ALA A 1 84 ? -5.358 12.550 18.557 1.00 90.44 84 ALA A C 1
ATOM 644 O O . ALA A 1 84 ? -5.435 13.758 18.762 1.00 90.44 84 ALA A O 1
ATOM 645 N N . GLY A 1 85 ? -6.303 11.878 17.886 1.00 92.25 85 GLY A N 1
ATOM 646 C CA . GLY A 1 85 ? -7.545 12.488 17.403 1.00 92.25 85 GLY A CA 1
ATOM 647 C C . GLY A 1 85 ? -7.338 13.529 16.302 1.00 92.25 85 GLY A C 1
ATOM 648 O O . GLY A 1 85 ? -8.174 14.416 16.139 1.00 92.25 85 GLY A O 1
ATOM 649 N N . TRP A 1 86 ? -6.226 13.459 15.563 1.00 96.62 86 TRP A N 1
ATOM 650 C CA . TRP A 1 86 ? -5.971 14.385 14.464 1.00 96.62 86 TRP A CA 1
ATOM 651 C C . TRP A 1 86 ? -7.042 14.242 13.374 1.00 96.62 86 TRP A C 1
ATOM 653 O O . TRP A 1 86 ? -7.498 13.125 13.099 1.00 96.62 86 TRP A O 1
ATOM 663 N N . PRO A 1 87 ? -7.411 15.336 12.682 1.00 96.88 87 PRO A N 1
ATOM 664 C CA . PRO A 1 87 ? -8.221 15.242 11.477 1.00 96.88 87 PRO A CA 1
ATOM 665 C C . PRO A 1 87 ? -7.543 14.352 10.427 1.00 96.88 87 PRO A C 1
ATOM 667 O O . PRO A 1 87 ? -6.318 14.206 10.404 1.00 96.88 87 PRO A O 1
ATOM 670 N N . PHE A 1 88 ? -8.343 13.778 9.525 1.00 96.06 88 PHE A N 1
ATOM 671 C CA . PHE A 1 88 ? -7.865 12.791 8.552 1.00 96.06 88 PHE A CA 1
ATOM 672 C C . PHE A 1 88 ? -6.680 13.297 7.715 1.00 96.06 88 PHE A C 1
ATOM 674 O O . PHE A 1 88 ? -5.662 12.618 7.639 1.00 96.06 88 PHE A O 1
ATOM 681 N N . TRP A 1 89 ? -6.774 14.497 7.132 1.00 97.50 89 TRP A N 1
ATOM 682 C CA . TRP A 1 89 ? -5.745 14.998 6.215 1.00 97.50 89 TRP A CA 1
ATOM 683 C C . TRP A 1 89 ? -4.370 15.183 6.875 1.00 97.50 89 TRP A C 1
ATOM 685 O O . TRP A 1 89 ? -3.423 14.566 6.390 1.00 97.50 89 TRP A O 1
ATOM 695 N N . PRO A 1 90 ? -4.219 15.912 8.000 1.00 96.75 90 PRO A N 1
ATOM 696 C CA . PRO A 1 90 ? -2.947 15.953 8.724 1.00 96.75 90 PRO A CA 1
ATOM 697 C C . PRO A 1 90 ? -2.425 14.563 9.111 1.00 96.75 90 PRO A C 1
ATOM 699 O O . PRO A 1 90 ? -1.236 14.290 8.955 1.00 96.75 90 PRO A O 1
ATOM 702 N N . ALA A 1 91 ? -3.306 13.666 9.570 1.00 97.81 91 ALA A N 1
ATOM 703 C CA . ALA A 1 91 ? -2.908 12.323 9.984 1.00 97.81 91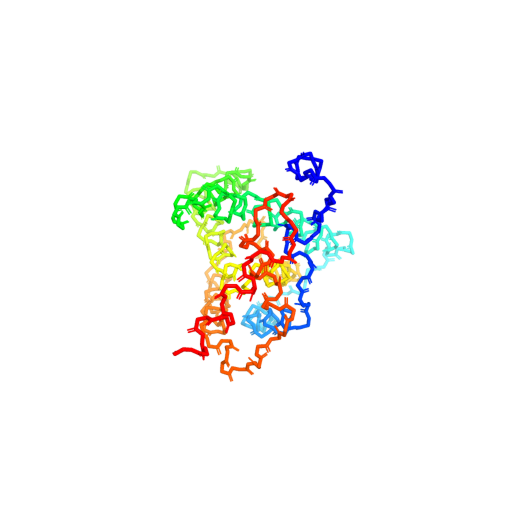 ALA A CA 1
ATOM 704 C C . ALA A 1 91 ? -2.385 11.468 8.818 1.00 97.81 91 ALA A C 1
ATOM 706 O O . ALA A 1 91 ? -1.482 10.665 9.032 1.00 97.81 91 ALA A O 1
ATOM 707 N N . VAL A 1 92 ? -2.923 11.635 7.604 1.00 98.38 92 VAL A N 1
ATOM 708 C CA . VAL A 1 92 ? -2.490 10.912 6.395 1.00 98.38 92 VAL A CA 1
ATOM 709 C C . VAL A 1 92 ? -1.255 11.542 5.750 1.00 98.38 92 VAL A C 1
ATOM 711 O O . VAL A 1 92 ? -0.376 10.819 5.279 1.00 98.38 92 VAL A O 1
ATOM 714 N N . LEU A 1 93 ? -1.159 12.873 5.718 1.00 98.50 93 LEU A N 1
ATOM 715 C CA . LEU A 1 93 ? -0.069 13.564 5.024 1.00 98.50 93 LEU A CA 1
ATOM 716 C C . LEU A 1 93 ? 1.292 13.323 5.687 1.00 98.50 93 LEU A C 1
AT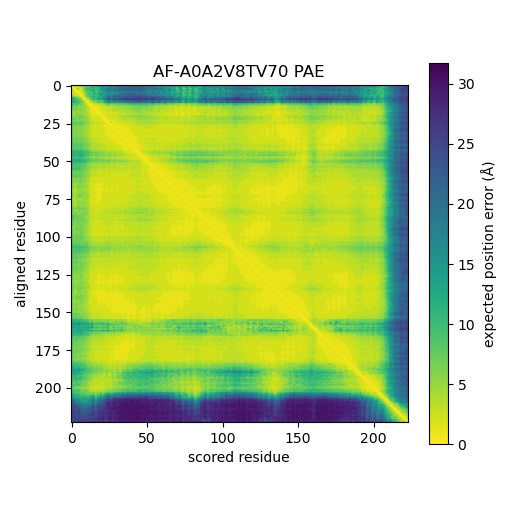OM 718 O O . LEU A 1 93 ? 2.275 13.140 4.976 1.00 98.50 93 LEU A O 1
ATOM 722 N N . VAL A 1 94 ? 1.351 13.239 7.021 1.00 98.44 94 VAL A N 1
ATOM 723 C CA . VAL A 1 94 ? 2.600 12.961 7.757 1.00 98.44 94 VAL A CA 1
ATOM 724 C C . VAL A 1 94 ? 3.248 11.624 7.353 1.00 98.44 94 VAL A C 1
ATOM 726 O O . VAL A 1 94 ? 4.378 11.647 6.863 1.00 98.44 94 VAL A O 1
ATOM 729 N N . PRO A 1 95 ? 2.592 10.455 7.504 1.00 98.38 95 PRO A N 1
ATOM 730 C CA . PRO A 1 95 ? 3.178 9.185 7.087 1.00 98.38 95 PRO A CA 1
ATOM 731 C C . PRO A 1 95 ? 3.396 9.116 5.573 1.00 98.38 95 PRO A C 1
ATOM 733 O O . PRO A 1 95 ? 4.351 8.479 5.144 1.00 98.38 95 PRO A O 1
ATOM 736 N N . SER A 1 96 ? 2.567 9.783 4.762 1.00 98.56 96 SER A N 1
ATOM 737 C CA . SER A 1 96 ? 2.721 9.772 3.301 1.00 98.56 96 SER A CA 1
ATOM 738 C C . SER A 1 96 ? 3.957 10.537 2.832 1.00 98.56 96 SER A C 1
ATOM 740 O O . SER A 1 96 ? 4.683 10.045 1.972 1.00 98.56 96 SER A O 1
ATOM 742 N N . ALA A 1 97 ? 4.239 11.696 3.433 1.00 98.38 97 ALA A N 1
ATOM 743 C CA . ALA A 1 97 ? 5.451 12.461 3.158 1.00 98.38 97 ALA A CA 1
ATOM 744 C C . ALA A 1 97 ? 6.704 11.693 3.601 1.00 98.38 97 ALA A C 1
ATOM 746 O O . ALA A 1 97 ? 7.648 11.567 2.828 1.00 98.38 97 ALA A O 1
ATOM 747 N N . LEU A 1 98 ? 6.694 11.118 4.810 1.00 98.25 98 LEU A N 1
ATOM 748 C CA . LEU A 1 98 ? 7.810 10.304 5.306 1.00 98.25 98 LEU A CA 1
ATOM 749 C C . LEU A 1 98 ? 8.054 9.070 4.428 1.00 98.25 98 LEU A C 1
ATOM 751 O O . LEU A 1 98 ? 9.201 8.768 4.116 1.00 98.25 98 LEU A O 1
ATOM 755 N N . PHE A 1 99 ? 6.990 8.387 3.999 1.00 98.06 99 PHE A N 1
ATOM 756 C CA . PHE A 1 99 ? 7.081 7.244 3.093 1.00 98.06 99 PHE A CA 1
ATOM 757 C C . PHE A 1 99 ? 7.711 7.643 1.756 1.00 98.06 99 PHE A C 1
ATOM 759 O O . PHE A 1 99 ? 8.667 7.010 1.320 1.00 98.06 99 PHE A O 1
ATOM 766 N N . ALA A 1 100 ? 7.235 8.727 1.136 1.00 97.62 100 ALA A N 1
ATOM 767 C CA . ALA A 1 100 ? 7.788 9.222 -0.122 1.00 97.62 100 ALA A CA 1
ATOM 768 C C . ALA A 1 100 ? 9.271 9.608 0.011 1.00 97.62 100 ALA A C 1
ATOM 770 O O . ALA A 1 100 ? 10.085 9.256 -0.840 1.00 97.62 100 ALA A O 1
ATOM 771 N N . LEU A 1 101 ? 9.653 10.253 1.118 1.00 97.31 101 LEU A N 1
ATOM 772 C CA . LEU A 1 101 ? 11.044 10.625 1.387 1.00 97.31 101 LEU A CA 1
ATOM 773 C C . LEU A 1 101 ? 11.985 9.419 1.517 1.00 97.31 101 LEU A C 1
ATOM 775 O O . LEU A 1 101 ? 13.165 9.553 1.210 1.00 97.31 101 LEU A O 1
ATOM 779 N N . LEU A 1 102 ? 11.495 8.238 1.907 1.00 96.31 102 LEU A N 1
ATOM 780 C CA . LEU A 1 102 ? 12.316 7.022 1.898 1.00 96.31 102 LEU A CA 1
ATOM 781 C C . LEU A 1 102 ? 12.643 6.519 0.489 1.00 96.31 102 LEU A C 1
ATOM 783 O O . LEU A 1 102 ? 13.512 5.669 0.361 1.00 96.31 102 LEU A O 1
ATOM 787 N N . HIS A 1 103 ? 11.993 7.036 -0.556 1.00 95.94 103 HIS A N 1
ATOM 788 C CA . HIS A 1 103 ? 12.173 6.583 -1.937 1.00 95.94 103 HIS A CA 1
ATOM 789 C C . HIS A 1 103 ? 13.075 7.502 -2.769 1.00 95.94 103 HIS A C 1
ATOM 791 O O . HIS A 1 103 ? 13.343 7.209 -3.930 1.00 95.94 103 HIS A O 1
ATOM 797 N N . VAL A 1 104 ? 13.593 8.593 -2.193 1.00 95.69 104 VAL A N 1
ATOM 798 C CA . VAL A 1 104 ? 14.441 9.558 -2.921 1.00 95.69 104 VAL A CA 1
ATOM 799 C C . VAL A 1 104 ? 15.704 8.930 -3.515 1.00 95.69 104 VAL A C 1
ATOM 801 O O . VAL A 1 104 ? 16.205 9.429 -4.516 1.00 95.69 104 VAL A O 1
ATOM 804 N N . TYR A 1 105 ? 16.192 7.821 -2.943 1.00 93.75 105 TYR A N 1
ATOM 805 C CA . TYR A 1 105 ? 17.368 7.097 -3.438 1.00 93.75 105 TYR A CA 1
ATOM 806 C C . TYR A 1 105 ? 17.159 6.462 -4.823 1.00 93.75 105 TYR A C 1
ATOM 808 O O . TYR A 1 105 ? 18.137 6.092 -5.463 1.00 93.75 105 TYR A O 1
ATOM 816 N N . GLN A 1 106 ? 15.908 6.319 -5.277 1.00 92.19 106 GLN A N 1
ATOM 817 C CA . GLN A 1 106 ? 15.584 5.749 -6.588 1.00 92.19 106 GLN A CA 1
ATOM 818 C C . GLN A 1 106 ? 15.756 6.753 -7.737 1.00 92.19 106 GLN A C 1
ATOM 820 O O . GLN A 1 106 ? 15.693 6.362 -8.897 1.00 92.19 106 GLN A O 1
ATOM 825 N N . ALA A 1 107 ? 15.926 8.044 -7.439 1.00 93.88 107 ALA A N 1
ATOM 826 C CA . ALA A 1 107 ? 15.996 9.091 -8.449 1.00 93.88 107 ALA A CA 1
ATOM 827 C C . ALA A 1 107 ? 17.441 9.426 -8.828 1.00 93.88 107 ALA A C 1
ATOM 829 O O . ALA A 1 107 ? 18.281 9.654 -7.957 1.00 93.88 107 ALA A O 1
ATOM 830 N N . THR A 1 108 ? 17.704 9.569 -10.127 1.00 94.00 108 THR A N 1
ATOM 831 C CA . THR A 1 108 ? 18.975 10.097 -10.651 1.00 94.00 108 THR A CA 1
ATOM 832 C C . THR A 1 108 ? 18.836 11.520 -11.192 1.00 94.00 108 THR A C 1
ATOM 834 O O . THR A 1 108 ? 19.812 12.270 -11.237 1.00 94.00 108 THR A O 1
ATOM 837 N N . THR A 1 109 ? 17.614 11.930 -11.548 1.00 95.38 109 THR A N 1
ATOM 838 C CA . THR A 1 109 ? 17.297 13.281 -12.030 1.00 95.38 109 THR A CA 1
ATOM 839 C C . THR A 1 109 ? 16.225 13.966 -11.181 1.00 95.38 109 THR A C 1
ATOM 841 O O . THR A 1 109 ? 15.440 13.325 -10.481 1.00 95.38 109 THR A O 1
ATOM 844 N N . ALA A 1 110 ? 16.142 15.298 -11.268 1.00 95.44 110 ALA A N 1
ATOM 845 C CA . ALA A 1 110 ? 15.112 16.065 -10.563 1.00 95.44 110 ALA A CA 1
ATOM 846 C C . ALA A 1 110 ? 13.684 15.699 -11.016 1.00 95.44 110 ALA A C 1
ATOM 848 O O . ALA A 1 110 ? 12.764 15.685 -10.200 1.00 95.44 110 ALA A O 1
ATOM 849 N N . LEU A 1 111 ? 13.495 15.382 -12.302 1.00 94.50 111 LEU A N 1
ATOM 850 C CA . LEU A 1 111 ? 12.189 14.983 -12.827 1.00 94.50 111 LEU A CA 1
ATOM 851 C C . LEU A 1 111 ? 11.775 13.598 -12.310 1.00 94.50 111 LEU A C 1
ATOM 853 O O . LEU A 1 111 ? 10.633 13.426 -11.886 1.00 94.50 111 LEU A O 1
ATOM 857 N N . GLU A 1 112 ? 12.708 12.642 -12.282 1.00 93.75 112 GLU A N 1
ATOM 858 C CA . GLU A 1 112 ? 12.477 11.327 -11.672 1.00 93.75 112 GLU A CA 1
ATOM 859 C C . GLU A 1 112 ? 12.134 11.454 -10.191 1.00 93.75 112 GLU A C 1
ATOM 861 O O . GLU A 1 112 ? 11.160 10.858 -9.739 1.00 93.75 112 GLU A O 1
ATOM 866 N N . LEU A 1 113 ? 12.873 12.286 -9.450 1.00 95.75 113 LEU A N 1
ATOM 867 C CA . LEU A 1 113 ? 12.621 12.540 -8.034 1.00 95.75 113 LEU A CA 1
ATOM 868 C C . LEU A 1 113 ? 11.191 13.029 -7.798 1.00 95.75 113 LEU A C 1
ATOM 870 O O . LEU A 1 113 ? 10.488 12.484 -6.947 1.00 95.75 113 LEU A O 1
ATOM 874 N N . LEU A 1 114 ? 10.740 14.025 -8.564 1.00 96.06 114 LEU A N 1
ATOM 875 C CA . LEU A 1 114 ? 9.376 14.543 -8.457 1.00 96.06 114 LEU A CA 1
ATOM 876 C C . LEU A 1 114 ? 8.335 13.460 -8.753 1.00 96.06 114 LEU A C 1
ATOM 878 O O . LEU A 1 114 ? 7.353 13.340 -8.018 1.00 96.06 114 LEU A O 1
ATOM 882 N N . GLY A 1 115 ? 8.555 12.649 -9.788 1.00 95.19 115 GLY A N 1
ATOM 883 C CA . GLY A 1 115 ? 7.660 11.547 -10.125 1.00 95.19 115 GLY A CA 1
ATOM 884 C C . GLY A 1 115 ? 7.620 10.461 -9.042 1.00 95.19 115 GLY A C 1
ATOM 885 O O . GLY A 1 115 ? 6.534 10.014 -8.673 1.00 95.19 115 GLY A O 1
ATOM 886 N N . ILE A 1 116 ? 8.773 10.071 -8.486 1.00 95.50 116 ILE A N 1
ATOM 887 C CA . ILE A 1 116 ? 8.882 9.049 -7.434 1.00 95.50 116 ILE A CA 1
ATOM 888 C C . ILE A 1 116 ? 8.165 9.527 -6.178 1.00 95.50 116 ILE A C 1
ATOM 890 O O . ILE A 1 116 ? 7.334 8.798 -5.631 1.00 95.50 116 ILE A O 1
ATOM 894 N N . LEU A 1 117 ? 8.426 10.766 -5.752 1.00 97.06 117 LEU A N 1
ATOM 895 C CA . LEU A 1 117 ? 7.756 11.371 -4.604 1.00 97.06 117 LEU A CA 1
ATOM 896 C C . LEU A 1 117 ? 6.239 11.445 -4.812 1.00 97.06 117 LEU A C 1
ATOM 898 O O . LEU A 1 117 ? 5.480 11.138 -3.892 1.00 97.06 117 LEU A O 1
ATOM 902 N N . ALA A 1 118 ? 5.786 11.805 -6.016 1.00 95.94 118 ALA A N 1
ATOM 903 C CA . ALA A 1 118 ? 4.365 11.876 -6.335 1.00 95.94 118 ALA A CA 1
ATOM 904 C C . ALA A 1 118 ? 3.696 10.494 -6.296 1.00 95.94 118 ALA A C 1
ATOM 906 O O . ALA A 1 118 ? 2.694 10.318 -5.603 1.00 95.94 118 ALA A O 1
ATOM 907 N N . VAL A 1 119 ? 4.253 9.501 -6.995 1.00 95.38 119 VAL A N 1
ATOM 908 C CA . VAL A 1 119 ? 3.681 8.147 -7.088 1.00 95.38 119 VAL A CA 1
ATOM 909 C C . VAL A 1 119 ? 3.652 7.465 -5.721 1.00 95.38 119 VAL A C 1
ATOM 911 O O . VAL A 1 119 ? 2.608 6.959 -5.307 1.00 95.38 119 VAL A O 1
ATOM 914 N N . THR A 1 120 ? 4.769 7.480 -4.994 1.00 96.56 120 THR A N 1
ATOM 915 C CA . THR A 1 120 ? 4.877 6.826 -3.678 1.00 96.56 120 THR A CA 1
ATOM 916 C C . THR A 1 120 ? 4.075 7.572 -2.613 1.00 96.56 120 THR A C 1
ATOM 918 O O . THR A 1 120 ? 3.394 6.944 -1.801 1.00 96.56 120 THR A O 1
ATOM 921 N N . GLY A 1 121 ? 4.064 8.908 -2.651 1.00 97.81 121 GLY A N 1
ATOM 922 C CA . GLY A 1 121 ? 3.273 9.746 -1.753 1.00 97.81 121 GLY A CA 1
ATOM 923 C C . GLY A 1 121 ? 1.770 9.550 -1.942 1.00 97.81 121 GLY A C 1
ATOM 924 O O . GLY A 1 121 ? 1.066 9.259 -0.976 1.00 97.81 121 GLY A O 1
ATOM 925 N N . VAL A 1 122 ? 1.268 9.636 -3.179 1.00 97.69 122 VAL A N 1
ATOM 926 C CA . VAL A 1 122 ? -0.158 9.418 -3.493 1.00 97.69 122 VAL A CA 1
ATOM 927 C C . VAL A 1 122 ? -0.570 7.975 -3.203 1.00 97.69 122 VAL A C 1
ATOM 929 O O . VAL A 1 122 ? -1.624 7.750 -2.604 1.00 97.69 122 VAL A O 1
ATOM 932 N N . GLY A 1 123 ? 0.273 6.998 -3.551 1.00 97.62 123 GLY A N 1
ATOM 933 C CA . GLY A 1 123 ? 0.072 5.604 -3.161 1.00 97.62 123 GLY A CA 1
ATOM 934 C C . GLY A 1 123 ? -0.038 5.457 -1.643 1.00 97.62 123 GLY A C 1
ATOM 935 O O . GLY A 1 123 ? -0.921 4.757 -1.143 1.00 97.62 123 GLY A O 1
ATOM 936 N N . SER A 1 124 ? 0.782 6.193 -0.888 1.00 98.38 124 SER A N 1
ATOM 937 C CA . SER A 1 124 ? 0.744 6.135 0.567 1.00 98.38 124 SER A CA 1
ATOM 938 C C . SER A 1 124 ? -0.526 6.727 1.176 1.00 98.38 124 SER A C 1
ATOM 940 O O . SER A 1 124 ? -1.120 6.105 2.067 1.00 98.38 124 SER A O 1
ATOM 942 N N . ILE A 1 125 ? -1.001 7.849 0.626 1.00 98.69 125 ILE A N 1
ATOM 943 C CA . ILE A 1 125 ? -2.293 8.458 0.972 1.00 98.69 125 ILE A CA 1
ATOM 944 C C . ILE A 1 125 ? -3.421 7.445 0.750 1.00 98.69 125 ILE A C 1
ATOM 946 O O . ILE A 1 125 ? -4.248 7.225 1.641 1.00 98.69 125 ILE A O 1
ATOM 950 N N . LEU A 1 126 ? -3.431 6.791 -0.416 1.00 98.50 126 LEU A N 1
ATOM 951 C CA . LEU A 1 126 ? -4.438 5.794 -0.768 1.00 98.50 126 LEU A CA 1
ATOM 952 C C . LEU A 1 126 ? -4.433 4.615 0.212 1.00 98.50 126 LEU A C 1
ATOM 954 O O . LEU A 1 126 ? -5.497 4.210 0.676 1.00 98.50 126 LEU A O 1
ATOM 958 N N . LEU A 1 127 ? -3.265 4.087 0.578 1.00 98.69 127 LEU A N 1
ATOM 959 C CA . LEU A 1 127 ? -3.168 2.967 1.520 1.00 98.69 127 LEU A CA 1
ATOM 960 C C . LEU A 1 127 ? -3.593 3.353 2.946 1.00 98.69 127 LEU A C 1
ATOM 962 O O . LEU A 1 127 ? -4.225 2.544 3.627 1.00 98.69 127 LEU A O 1
ATOM 966 N N . CYS A 1 128 ? -3.355 4.595 3.387 1.00 98.62 128 CYS A N 1
ATOM 967 C CA . CYS A 1 128 ? -3.923 5.096 4.646 1.00 98.62 128 CYS A CA 1
ATOM 968 C C . CYS A 1 128 ? -5.459 5.164 4.587 1.00 98.62 128 CYS A C 1
ATOM 970 O O . CYS A 1 128 ? -6.145 4.777 5.538 1.00 98.62 128 CYS A O 1
ATOM 972 N N . TRP A 1 129 ? -6.016 5.606 3.456 1.00 98.50 129 TRP A N 1
ATOM 973 C CA . TRP A 1 129 ? -7.463 5.611 3.240 1.00 98.50 129 TRP A CA 1
ATOM 974 C C . TRP A 1 129 ? -8.046 4.191 3.222 1.00 98.50 129 TRP A C 1
ATOM 976 O O . TRP A 1 129 ? -9.036 3.939 3.912 1.00 98.50 129 TRP A O 1
ATOM 986 N N . VAL A 1 130 ? -7.416 3.245 2.514 1.00 98.19 130 VAL A N 1
ATOM 987 C CA . VAL A 1 130 ? -7.805 1.824 2.513 1.00 98.19 130 VAL A CA 1
ATOM 988 C C . VAL A 1 130 ? -7.793 1.284 3.941 1.00 98.19 130 VAL A C 1
ATOM 990 O O . VAL A 1 130 ? -8.802 0.745 4.388 1.00 98.19 130 VAL A O 1
ATOM 993 N N . PHE A 1 131 ? -6.715 1.501 4.698 1.00 97.69 131 PHE A N 1
ATOM 994 C CA . PHE A 1 131 ? -6.615 1.080 6.097 1.00 97.69 131 PHE A CA 1
ATOM 995 C C . PHE A 1 131 ? -7.785 1.595 6.953 1.00 97.69 131 PHE A C 1
ATOM 997 O O . PHE A 1 131 ? -8.444 0.820 7.652 1.00 97.69 131 PHE A O 1
ATOM 1004 N N . ALA A 1 132 ? -8.098 2.892 6.854 1.00 96.19 132 ALA A N 1
ATOM 1005 C CA . ALA A 1 132 ? -9.203 3.503 7.590 1.00 96.19 132 ALA A CA 1
ATOM 1006 C C . ALA A 1 132 ? -10.573 2.939 7.165 1.00 96.19 132 ALA A C 1
ATOM 1008 O O . ALA A 1 132 ? -11.421 2.640 8.011 1.00 96.19 132 ALA A O 1
ATOM 1009 N N . ARG A 1 133 ? -10.802 2.759 5.857 1.00 95.69 133 ARG A N 1
ATOM 1010 C CA . ARG A 1 133 ? -12.057 2.213 5.308 1.00 95.69 133 ARG A CA 1
ATOM 1011 C C . ARG A 1 133 ? -12.258 0.750 5.672 1.00 95.69 133 ARG A C 1
ATOM 1013 O O . ARG A 1 133 ? -13.391 0.343 5.937 1.00 95.69 133 ARG A O 1
ATOM 1020 N N . TRP A 1 134 ? -11.177 -0.011 5.773 1.00 95.56 134 TRP A N 1
ATOM 1021 C CA . TRP A 1 134 ? -11.166 -1.407 6.198 1.00 95.56 134 TRP A CA 1
ATOM 1022 C C . TRP A 1 134 ? -11.145 -1.586 7.725 1.00 95.56 134 TRP A C 1
ATOM 1024 O O . TRP A 1 134 ? -10.803 -2.657 8.214 1.00 95.56 134 TRP A O 1
ATOM 1034 N N . GLN A 1 135 ? -11.587 -0.576 8.486 1.00 94.50 135 GLN A N 1
ATOM 1035 C CA . GLN A 1 135 ? -11.776 -0.655 9.942 1.00 94.50 135 GLN A CA 1
ATOM 1036 C C . GLN A 1 135 ? -10.478 -0.979 10.698 1.00 94.50 135 GLN A C 1
ATOM 1038 O O . GLN A 1 135 ? -10.445 -1.840 11.579 1.00 94.50 135 GLN A O 1
ATOM 1043 N N . ASP A 1 136 ? -9.401 -0.279 10.329 1.00 94.94 136 ASP A N 1
ATOM 1044 C CA . ASP A 1 136 ? -8.051 -0.463 10.866 1.00 94.94 136 ASP A CA 1
ATOM 1045 C C . ASP A 1 136 ? -7.507 -1.893 10.650 1.00 94.94 136 ASP A C 1
ATOM 1047 O O . ASP A 1 136 ? -6.768 -2.430 11.479 1.00 94.94 136 ASP A O 1
ATOM 1051 N N . ASN A 1 137 ? -7.901 -2.543 9.550 1.00 96.06 137 ASN A N 1
ATOM 1052 C CA . ASN A 1 137 ? -7.363 -3.838 9.142 1.00 96.06 137 ASN A CA 1
ATOM 1053 C C . ASN A 1 137 ? -6.063 -3.640 8.358 1.00 96.06 137 ASN A C 1
ATOM 1055 O O . ASN A 1 137 ? -6.101 -3.226 7.201 1.00 96.06 137 ASN A O 1
ATOM 1059 N N . LEU A 1 138 ? -4.922 -3.975 8.971 1.00 97.50 138 LEU A N 1
ATOM 1060 C CA . LEU A 1 138 ? -3.609 -3.808 8.337 1.00 97.50 138 LEU A CA 1
ATOM 1061 C C . LEU A 1 138 ? -3.381 -4.780 7.179 1.00 97.50 138 LEU A C 1
ATOM 1063 O O . LEU A 1 138 ? -2.644 -4.472 6.247 1.00 97.50 138 LEU A O 1
ATOM 1067 N N . TRP A 1 139 ? -4.053 -5.931 7.197 1.00 97.88 139 TRP A N 1
ATOM 1068 C CA . TRP A 1 139 ? -3.916 -6.922 6.138 1.00 97.88 139 TRP A CA 1
ATOM 1069 C C . TRP A 1 139 ? -4.412 -6.390 4.792 1.00 97.88 139 TRP A C 1
ATOM 1071 O O . TRP A 1 139 ? -3.922 -6.849 3.767 1.00 97.88 139 TRP A O 1
ATOM 1081 N N . ALA A 1 140 ? -5.341 -5.426 4.768 1.00 97.81 140 ALA A N 1
ATOM 1082 C CA . ALA A 1 140 ? -5.856 -4.843 3.527 1.00 97.81 140 ALA A CA 1
ATOM 1083 C C . ALA A 1 140 ? -4.791 -4.035 2.759 1.00 97.81 140 ALA A C 1
ATOM 1085 O O . ALA A 1 140 ? -4.484 -4.430 1.632 1.00 97.81 140 ALA A O 1
ATOM 1086 N N . PRO A 1 141 ? -4.184 -2.966 3.321 1.00 98.44 141 PRO A N 1
ATOM 1087 C CA . PRO A 1 141 ? -3.102 -2.256 2.644 1.00 98.44 141 PRO A CA 1
ATOM 1088 C C . PRO A 1 141 ? -1.861 -3.138 2.444 1.00 98.44 141 PRO A C 1
ATOM 1090 O O . PRO A 1 141 ? -1.253 -3.069 1.382 1.00 98.44 141 PRO A O 1
ATOM 1093 N N . PHE A 1 142 ? -1.531 -4.026 3.391 1.00 98.69 142 PHE A N 1
ATOM 1094 C CA . PHE A 1 142 ? -0.393 -4.939 3.238 1.00 98.69 142 PHE A CA 1
ATOM 1095 C C . PHE A 1 142 ? -0.555 -5.872 2.045 1.00 98.69 142 PHE A C 1
ATOM 1097 O O . PHE A 1 142 ? 0.345 -5.955 1.220 1.00 98.69 142 PHE A O 1
ATOM 1104 N N . SER A 1 143 ? -1.695 -6.554 1.920 1.00 98.56 143 SER A N 1
ATOM 1105 C CA . SER A 1 143 ? -1.858 -7.572 0.878 1.00 98.56 143 SER A CA 1
ATOM 1106 C C . SER A 1 143 ? -1.846 -6.954 -0.521 1.00 98.56 143 SER A C 1
ATOM 1108 O O . SER A 1 143 ? -1.259 -7.535 -1.429 1.00 98.56 143 SER A O 1
ATOM 1110 N N . ILE A 1 144 ? -2.470 -5.781 -0.712 1.00 98.56 144 ILE A N 1
ATOM 1111 C CA . ILE A 1 144 ? -2.452 -5.111 -2.021 1.00 98.56 144 ILE A CA 1
ATOM 1112 C C . ILE A 1 144 ? -1.052 -4.586 -2.350 1.00 98.56 144 ILE A C 1
ATOM 1114 O O . ILE A 1 144 ? -0.595 -4.788 -3.468 1.00 98.56 144 ILE A O 1
ATOM 1118 N N . HIS A 1 145 ? -0.340 -4.008 -1.381 1.00 98.50 145 HIS A N 1
ATOM 1119 C CA . HIS A 1 145 ? 1.032 -3.542 -1.569 1.00 98.50 145 HIS A CA 1
ATOM 1120 C C . HIS A 1 145 ? 1.986 -4.704 -1.889 1.00 98.50 145 HIS A C 1
ATOM 1122 O O . HIS A 1 145 ? 2.664 -4.684 -2.914 1.00 98.50 145 HIS A O 1
ATOM 1128 N N . ALA A 1 146 ? 1.965 -5.760 -1.074 1.00 98.56 146 ALA A N 1
ATOM 1129 C CA . ALA A 1 146 ? 2.760 -6.967 -1.268 1.00 98.56 146 ALA A CA 1
ATOM 1130 C C . ALA A 1 146 ? 2.538 -7.591 -2.653 1.00 98.56 146 ALA A C 1
ATOM 1132 O O . ALA A 1 146 ? 3.501 -7.910 -3.346 1.00 98.56 146 ALA A O 1
ATOM 1133 N N . LEU A 1 147 ? 1.278 -7.717 -3.092 1.00 98.50 147 LEU A N 1
ATOM 1134 C CA . LEU A 1 147 ? 0.961 -8.259 -4.415 1.00 98.50 147 LEU A CA 1
ATOM 1135 C C . LEU A 1 147 ? 1.398 -7.329 -5.548 1.00 98.50 147 LEU A C 1
ATOM 1137 O O . LEU A 1 147 ? 1.913 -7.812 -6.549 1.00 98.50 147 LEU A O 1
ATOM 1141 N N . MET A 1 148 ? 1.239 -6.011 -5.408 1.00 97.94 148 MET A N 1
ATOM 1142 C CA . MET A 1 148 ? 1.738 -5.064 -6.409 1.00 97.94 148 MET A CA 1
ATOM 1143 C C . MET A 1 148 ? 3.259 -5.179 -6.578 1.00 97.94 148 MET A C 1
ATOM 1145 O O . MET A 1 148 ? 3.717 -5.269 -7.717 1.00 97.94 148 MET A O 1
ATOM 1149 N N . ASN A 1 149 ? 4.019 -5.261 -5.479 1.00 97.38 149 ASN A N 1
ATOM 1150 C CA . ASN A 1 149 ? 5.467 -5.498 -5.526 1.00 97.38 149 ASN A CA 1
ATOM 1151 C C . ASN A 1 149 ? 5.787 -6.871 -6.119 1.00 97.38 149 ASN A C 1
ATOM 1153 O O . ASN A 1 149 ? 6.683 -6.989 -6.945 1.00 97.38 149 ASN A O 1
ATOM 1157 N N . PHE A 1 150 ? 5.033 -7.907 -5.748 1.00 97.81 150 PHE A N 1
ATOM 1158 C CA . PHE A 1 150 ? 5.221 -9.248 -6.293 1.00 97.81 150 PHE A CA 1
ATOM 1159 C C . PHE A 1 150 ? 5.073 -9.280 -7.813 1.00 97.81 150 PHE A C 1
ATOM 1161 O O . PHE A 1 150 ? 5.946 -9.812 -8.492 1.00 97.81 150 PHE A O 1
ATOM 1168 N N . TRP A 1 151 ? 4.020 -8.672 -8.365 1.00 97.62 151 TRP A N 1
ATOM 1169 C CA . TRP A 1 151 ? 3.840 -8.597 -9.816 1.00 97.62 151 TRP A CA 1
ATOM 1170 C C . TRP A 1 151 ? 4.924 -7.750 -10.487 1.00 97.62 151 TRP A C 1
ATOM 1172 O O . TRP A 1 151 ? 5.345 -8.075 -11.593 1.00 97.62 151 TRP A O 1
ATOM 1182 N N . TRP A 1 152 ? 5.402 -6.699 -9.821 1.00 95.88 152 TRP A N 1
ATOM 1183 C CA . TRP A 1 152 ? 6.501 -5.870 -10.316 1.00 95.88 152 TRP A CA 1
ATOM 1184 C C . TRP A 1 152 ? 7.810 -6.657 -10.460 1.00 95.88 152 TRP A C 1
ATOM 1186 O O . TRP A 1 152 ? 8.432 -6.638 -11.522 1.00 95.88 152 TRP A O 1
ATOM 1196 N N . GLU A 1 153 ? 8.182 -7.392 -9.410 1.00 95.06 153 GLU A N 1
ATOM 1197 C CA . GLU A 1 153 ? 9.403 -8.203 -9.331 1.00 95.06 153 GLU A CA 1
ATOM 1198 C C . GLU A 1 153 ? 9.338 -9.426 -10.250 1.00 95.06 153 GLU A C 1
ATOM 1200 O O . GLU A 1 153 ? 10.302 -9.737 -10.954 1.00 95.06 153 GLU A O 1
ATOM 1205 N N . LEU A 1 154 ? 8.184 -10.106 -10.286 1.00 96.62 154 LEU A N 1
ATOM 1206 C CA . LEU A 1 154 ? 7.976 -11.311 -11.089 1.00 96.62 154 LEU A CA 1
ATOM 1207 C C . LEU A 1 154 ? 8.158 -11.046 -12.585 1.00 96.62 154 LEU A C 1
ATOM 1209 O O . LEU A 1 154 ? 8.692 -11.900 -13.291 1.00 9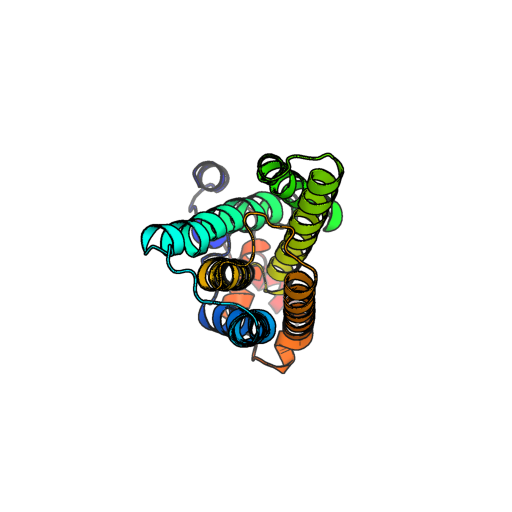6.62 154 LEU A O 1
ATOM 1213 N N . PHE A 1 155 ? 7.728 -9.874 -13.056 1.00 94.88 155 PHE A N 1
ATOM 1214 C CA . PHE A 1 155 ? 7.753 -9.497 -14.468 1.00 94.88 155 PHE A CA 1
ATOM 1215 C C . PHE A 1 155 ? 8.853 -8.487 -14.835 1.00 94.88 155 PHE A C 1
ATOM 1217 O O . PHE A 1 155 ? 8.810 -7.946 -15.940 1.00 94.88 155 PHE A O 1
ATOM 1224 N N . ALA A 1 156 ? 9.814 -8.233 -13.931 1.00 89.19 156 ALA A N 1
ATOM 1225 C CA . ALA A 1 156 ? 10.945 -7.312 -14.130 1.00 89.19 156 ALA A CA 1
ATOM 1226 C C . ALA A 1 156 ? 10.526 -5.981 -14.784 1.00 89.19 156 ALA A C 1
ATOM 1228 O O . ALA A 1 156 ? 11.038 -5.602 -15.836 1.00 89.19 156 ALA A O 1
ATOM 1229 N N . ILE A 1 157 ? 9.528 -5.312 -14.202 1.00 90.31 157 ILE A N 1
ATOM 1230 C CA . ILE A 1 157 ? 8.862 -4.180 -14.858 1.00 90.31 157 ILE A CA 1
ATOM 1231 C C . ILE A 1 157 ? 9.763 -2.947 -14.976 1.00 90.31 157 ILE A C 1
ATOM 1233 O O . ILE A 1 157 ? 9.771 -2.309 -16.028 1.00 90.31 157 ILE A O 1
ATOM 1237 N N . ASP A 1 158 ? 10.469 -2.591 -13.903 1.00 85.00 158 ASP A N 1
ATOM 1238 C CA . ASP A 1 158 ? 11.387 -1.448 -13.841 1.00 85.00 158 ASP A CA 1
ATOM 1239 C C . ASP A 1 158 ? 12.245 -1.544 -12.566 1.00 85.00 158 ASP A C 1
ATOM 1241 O O . ASP A 1 158 ? 11.836 -2.198 -11.601 1.00 85.00 158 ASP A O 1
ATOM 1245 N N . ASP A 1 159 ? 13.365 -0.825 -12.534 1.00 83.12 159 ASP A N 1
ATOM 1246 C CA . ASP A 1 159 ? 14.243 -0.707 -11.363 1.00 83.12 159 ASP A CA 1
ATOM 1247 C C . ASP A 1 159 ? 13.710 0.307 -10.331 1.00 83.12 159 ASP A C 1
ATOM 1249 O O . ASP A 1 159 ? 14.133 0.317 -9.174 1.00 83.12 159 ASP A O 1
ATOM 1253 N N . THR A 1 160 ? 12.773 1.176 -10.733 1.00 87.50 160 THR A N 1
ATOM 1254 C CA . THR A 1 160 ? 12.210 2.238 -9.881 1.00 87.50 160 THR A CA 1
ATOM 1255 C C . THR A 1 160 ? 10.696 2.124 -9.711 1.00 87.50 160 THR A C 1
ATOM 1257 O O . THR A 1 160 ? 10.000 1.460 -10.475 1.00 87.50 160 THR A O 1
ATOM 1260 N N . ALA A 1 161 ? 10.133 2.859 -8.747 1.00 73.44 161 ALA A N 1
ATOM 1261 C CA . ALA A 1 161 ? 8.685 2.947 -8.567 1.00 73.44 161 ALA A CA 1
ATOM 1262 C C . ALA A 1 161 ? 7.954 3.703 -9.701 1.00 73.44 161 ALA A C 1
ATOM 1264 O O . ALA A 1 161 ? 6.720 3.671 -9.744 1.00 73.44 161 ALA A O 1
ATOM 1265 N N . LEU A 1 162 ? 8.655 4.381 -10.620 1.00 83.12 162 LEU A N 1
ATOM 1266 C CA . LEU A 1 162 ? 8.026 5.140 -11.709 1.00 83.12 162 LEU A CA 1
ATOM 1267 C C . LEU A 1 162 ? 7.359 4.217 -12.719 1.00 83.12 162 LEU A C 1
ATOM 1269 O O . LEU A 1 162 ? 6.147 4.314 -12.909 1.00 83.12 162 LEU A O 1
ATOM 1273 N N . GLY A 1 163 ? 8.129 3.310 -13.317 1.00 86.69 163 GLY A N 1
ATOM 1274 C CA . GLY A 1 163 ? 7.680 2.458 -14.411 1.00 86.69 163 GLY A CA 1
ATOM 1275 C C . GLY A 1 163 ? 7.389 3.195 -15.714 1.00 86.69 163 GLY A C 1
ATOM 1276 O O . GLY A 1 163 ? 7.112 4.395 -15.757 1.00 86.69 163 GLY A O 1
ATOM 1277 N N . GLY A 1 164 ? 7.332 2.422 -16.796 1.00 89.62 164 GLY A N 1
ATOM 1278 C CA . GLY A 1 164 ? 6.850 2.889 -18.093 1.00 89.62 164 GLY A CA 1
ATOM 1279 C C . GLY A 1 164 ? 5.337 3.149 -18.148 1.00 89.62 164 GLY A C 1
ATOM 1280 O O . GLY A 1 164 ? 4.573 2.906 -17.209 1.00 89.62 164 GLY A O 1
ATOM 1281 N N . TRP A 1 165 ? 4.862 3.622 -19.297 1.00 87.94 165 TRP A N 1
ATOM 1282 C CA . TRP A 1 165 ? 3.453 3.977 -19.496 1.00 87.94 165 TRP A CA 1
ATOM 1283 C C . TRP A 1 165 ? 2.495 2.776 -19.384 1.00 87.94 165 TRP A C 1
ATOM 1285 O O . TRP A 1 165 ? 1.438 2.899 -18.768 1.00 87.94 165 TRP A O 1
ATOM 1295 N N . TYR A 1 166 ? 2.874 1.599 -19.902 1.00 89.94 166 TYR A N 1
ATOM 1296 C CA . TYR A 1 166 ? 2.088 0.366 -19.750 1.00 89.94 166 TYR A CA 1
ATOM 1297 C C . TYR A 1 166 ? 1.980 -0.050 -18.280 1.00 89.94 166 TYR A C 1
ATOM 1299 O O . TYR A 1 166 ? 0.890 -0.370 -17.801 1.00 89.94 166 TYR A O 1
ATOM 1307 N N . ALA A 1 167 ? 3.103 0.008 -17.552 1.00 91.81 167 ALA A N 1
ATOM 1308 C CA . ALA A 1 167 ? 3.160 -0.308 -16.129 1.00 91.81 167 ALA A CA 1
ATOM 1309 C C . ALA A 1 167 ? 2.208 0.583 -15.326 1.00 91.81 167 ALA A C 1
ATOM 1311 O O . ALA A 1 167 ? 1.410 0.097 -14.521 1.00 91.81 167 ALA A O 1
ATOM 1312 N N . ASN A 1 168 ? 2.227 1.886 -15.613 1.00 93.81 168 ASN A N 1
ATOM 1313 C CA . ASN A 1 168 ? 1.333 2.845 -14.983 1.00 93.81 168 ASN A CA 1
ATOM 1314 C C . ASN A 1 168 ? -0.130 2.659 -15.401 1.00 93.81 168 ASN A C 1
ATOM 1316 O O . ASN A 1 168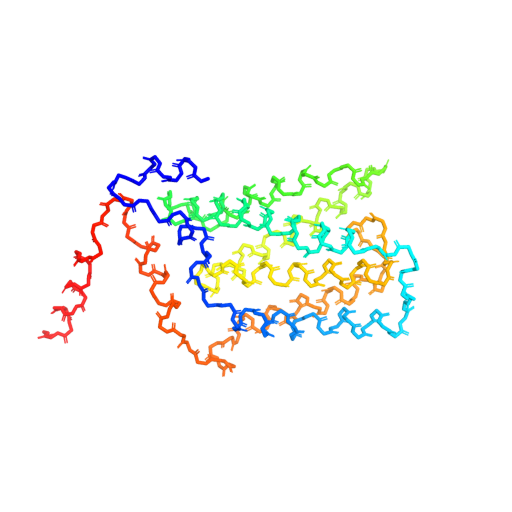 ? -1.007 2.812 -14.557 1.00 93.81 168 ASN A O 1
ATOM 1320 N N . GLY A 1 169 ? -0.421 2.247 -16.638 1.00 94.75 169 GLY A N 1
ATOM 1321 C CA . GLY A 1 169 ? -1.777 1.883 -17.059 1.00 94.75 169 GLY A CA 1
ATOM 1322 C C . GLY A 1 169 ? -2.355 0.722 -16.238 1.00 94.75 169 GLY A C 1
ATOM 1323 O O . GLY A 1 169 ? -3.443 0.839 -15.669 1.00 94.75 169 GLY A O 1
ATOM 1324 N N . ALA A 1 170 ? -1.600 -0.373 -16.096 1.00 96.00 170 ALA A N 1
ATOM 1325 C CA . ALA A 1 170 ? -2.017 -1.529 -15.296 1.00 96.00 170 ALA A CA 1
ATOM 1326 C C . ALA A 1 170 ? -2.136 -1.191 -13.797 1.00 96.00 170 ALA A C 1
ATOM 1328 O O . ALA A 1 170 ? -3.060 -1.644 -13.110 1.00 96.00 170 ALA A O 1
ATOM 1329 N N . ARG A 1 171 ? -1.232 -0.344 -13.288 1.00 95.62 171 ARG A N 1
ATOM 1330 C CA . ARG A 1 171 ? -1.263 0.184 -11.918 1.00 95.62 171 ARG A CA 1
ATOM 1331 C C . ARG A 1 171 ? -2.494 1.054 -11.670 1.00 95.62 171 ARG A C 1
ATOM 1333 O O . ARG A 1 171 ? -3.173 0.861 -10.667 1.00 95.62 171 ARG A O 1
ATOM 1340 N N . LEU A 1 172 ? -2.815 1.982 -12.570 1.00 96.56 172 LEU A N 1
ATOM 1341 C CA . LEU A 1 172 ? -3.995 2.842 -12.453 1.00 96.56 172 LEU A CA 1
ATOM 1342 C C . LEU A 1 172 ? -5.287 2.022 -12.496 1.00 96.56 172 LEU A C 1
ATOM 1344 O O . LEU A 1 172 ? -6.187 2.274 -11.698 1.00 96.56 172 LEU A O 1
ATOM 1348 N N . ALA A 1 173 ? -5.361 0.996 -13.349 1.00 97.31 173 ALA A N 1
ATOM 1349 C CA . ALA A 1 173 ? -6.480 0.055 -13.352 1.00 97.31 173 ALA A CA 1
ATOM 1350 C C . ALA A 1 173 ? -6.585 -0.713 -12.020 1.00 97.31 173 ALA A C 1
ATOM 1352 O O . ALA A 1 173 ? -7.672 -0.820 -11.455 1.00 97.31 173 ALA A O 1
ATOM 1353 N N . THR A 1 174 ? -5.458 -1.181 -11.476 1.00 98.00 174 THR A N 1
ATOM 1354 C CA . THR A 1 174 ? -5.387 -1.835 -10.155 1.00 98.00 174 THR A CA 1
ATOM 1355 C C . THR A 1 174 ? -5.882 -0.911 -9.039 1.00 98.00 174 THR A C 1
ATOM 1357 O O . THR A 1 174 ? -6.697 -1.311 -8.207 1.00 98.00 174 THR A O 1
ATOM 1360 N N . ILE A 1 175 ? -5.459 0.356 -9.053 1.00 97.31 175 ILE A N 1
ATOM 1361 C CA . ILE A 1 175 ? -5.915 1.386 -8.113 1.00 97.31 175 ILE A CA 1
ATOM 1362 C C . ILE A 1 175 ? -7.421 1.621 -8.258 1.00 97.31 175 ILE A C 1
ATOM 1364 O O . ILE A 1 175 ? -8.131 1.631 -7.254 1.00 97.31 175 ILE A O 1
ATOM 1368 N N . ALA A 1 176 ? -7.928 1.771 -9.483 1.00 97.88 176 ALA A N 1
ATOM 1369 C CA . ALA A 1 176 ? -9.347 2.005 -9.735 1.00 97.88 176 ALA A CA 1
ATOM 1370 C C . ALA A 1 176 ? -10.212 0.852 -9.203 1.00 97.88 176 ALA A C 1
ATOM 1372 O O . ALA A 1 176 ? -11.174 1.090 -8.471 1.00 97.88 176 ALA A O 1
ATOM 1373 N N . ILE A 1 177 ? -9.834 -0.399 -9.486 1.00 97.75 177 ILE A N 1
ATOM 1374 C CA . ILE A 1 177 ? -10.528 -1.576 -8.948 1.00 97.75 177 ILE A CA 1
ATOM 1375 C C . ILE A 1 177 ? -10.412 -1.616 -7.420 1.00 97.75 177 ILE A C 1
ATOM 1377 O O . ILE A 1 177 ? -11.417 -1.827 -6.743 1.00 97.75 177 ILE A O 1
ATOM 1381 N N . GLY A 1 178 ? -9.232 -1.355 -6.853 1.00 97.75 178 GLY A N 1
ATOM 1382 C CA . GLY A 1 178 ? -9.028 -1.303 -5.404 1.00 97.75 178 GLY A CA 1
ATOM 1383 C C . GLY A 1 178 ? -9.909 -0.258 -4.706 1.00 97.75 178 GLY A C 1
ATOM 1384 O O . GLY A 1 178 ? -10.497 -0.534 -3.654 1.00 97.75 178 GLY A O 1
ATOM 1385 N N . VAL A 1 179 ? -10.069 0.923 -5.309 1.00 98.00 179 VAL A N 1
ATOM 1386 C CA . VAL A 1 179 ? -10.980 1.972 -4.829 1.00 98.00 179 VAL A CA 1
ATOM 1387 C C . VAL A 1 179 ? -12.427 1.493 -4.897 1.00 98.00 179 VAL A C 1
ATOM 1389 O O . VAL A 1 179 ? -13.123 1.555 -3.883 1.00 98.00 179 VAL A O 1
ATOM 1392 N N . LEU A 1 180 ? -12.874 0.963 -6.039 1.00 97.50 180 LEU A N 1
ATOM 1393 C CA . LEU A 1 180 ? -14.244 0.470 -6.214 1.00 97.50 180 LEU A CA 1
ATOM 1394 C C . LEU A 1 180 ? -14.572 -0.647 -5.218 1.00 97.50 180 LEU A C 1
ATOM 1396 O O . LEU A 1 180 ? -15.574 -0.562 -4.507 1.00 97.50 180 LEU A O 1
ATOM 1400 N N . LEU A 1 181 ? -13.704 -1.653 -5.096 1.00 97.12 181 LEU A N 1
ATOM 1401 C CA . LEU A 1 181 ? -13.872 -2.742 -4.135 1.00 97.12 181 LEU A CA 1
ATOM 1402 C C . LEU A 1 181 ? -13.910 -2.224 -2.696 1.00 97.12 181 LEU A C 1
ATOM 1404 O O . LEU A 1 181 ? -14.711 -2.709 -1.906 1.00 97.12 181 LEU A O 1
ATOM 1408 N N . THR A 1 182 ? -13.107 -1.216 -2.349 1.00 96.81 182 THR A N 1
ATOM 1409 C CA . THR A 1 182 ? -13.116 -0.618 -1.003 1.00 96.81 182 THR A CA 1
ATOM 1410 C C . THR A 1 182 ? -14.387 0.193 -0.733 1.00 96.81 182 THR A C 1
ATOM 1412 O O . THR A 1 182 ? -14.927 0.144 0.376 1.00 96.81 182 THR A O 1
ATOM 1415 N N . VAL A 1 183 ? -14.897 0.929 -1.724 1.00 96.88 183 VAL A N 1
ATOM 1416 C CA . VAL A 1 183 ? -16.156 1.685 -1.616 1.00 96.88 183 VAL A CA 1
ATOM 1417 C C . VAL A 1 183 ? -17.347 0.737 -1.478 1.00 96.88 183 VAL A C 1
ATOM 1419 O O . VAL A 1 183 ? -18.185 0.941 -0.601 1.00 96.88 183 VAL A O 1
ATOM 1422 N N . PHE A 1 184 ? -17.397 -0.323 -2.287 1.00 94.75 184 PHE A N 1
ATOM 1423 C CA . PHE A 1 184 ? -18.516 -1.265 -2.345 1.00 94.75 184 PHE A CA 1
ATOM 1424 C C . PHE A 1 184 ? -18.332 -2.520 -1.481 1.00 94.75 184 PHE A C 1
ATOM 1426 O O . PHE A 1 184 ? -19.165 -3.424 -1.545 1.00 94.75 184 PHE A O 1
ATOM 1433 N N . LYS A 1 185 ? -17.297 -2.583 -0.633 1.00 92.12 185 LYS A N 1
ATOM 1434 C CA . LYS A 1 185 ? -16.936 -3.789 0.135 1.00 92.12 185 LYS A CA 1
ATOM 1435 C C . LYS A 1 185 ? -18.090 -4.391 0.937 1.00 92.12 185 LYS A C 1
ATOM 1437 O O . LYS A 1 185 ? -18.164 -5.607 1.056 1.00 92.12 185 LYS A O 1
ATOM 1442 N N . ASP A 1 186 ? -18.981 -3.553 1.469 1.00 87.88 186 ASP A N 1
ATOM 1443 C CA . ASP A 1 186 ? -20.099 -3.983 2.321 1.00 87.88 186 ASP A CA 1
ATOM 1444 C C . ASP A 1 186 ? -21.261 -4.576 1.506 1.00 87.88 186 ASP A C 1
ATOM 1446 O O . ASP A 1 186 ? -22.110 -5.267 2.058 1.00 87.88 186 ASP A O 1
ATOM 1450 N N . ARG A 1 187 ? -21.285 -4.335 0.187 1.00 89.56 187 ARG A N 1
ATOM 1451 C CA . ARG A 1 187 ? -22.188 -5.013 -0.757 1.00 89.56 187 ARG A CA 1
ATOM 1452 C C . ARG A 1 187 ? -21.603 -6.329 -1.260 1.00 89.56 187 ARG A C 1
ATOM 1454 O O . ARG A 1 187 ? -22.350 -7.262 -1.516 1.00 89.56 187 ARG A O 1
ATOM 1461 N N . VAL A 1 188 ? -20.280 -6.385 -1.425 1.00 86.50 188 VAL A N 1
ATOM 1462 C CA . VAL A 1 188 ? -19.577 -7.561 -1.964 1.00 86.50 188 VAL A CA 1
ATOM 1463 C C . VAL A 1 188 ? -19.356 -8.622 -0.886 1.00 86.50 188 VAL A C 1
ATOM 1465 O O . VAL A 1 188 ? -19.457 -9.815 -1.156 1.00 86.50 188 VAL A O 1
ATOM 1468 N N . TRP A 1 189 ? -19.076 -8.204 0.348 1.00 85.31 189 TRP A N 1
ATOM 1469 C CA . TRP A 1 189 ? -18.790 -9.109 1.452 1.00 85.31 189 TRP A CA 1
ATOM 1470 C C . TRP A 1 189 ? -19.554 -8.708 2.726 1.00 85.31 189 TRP A C 1
ATOM 1472 O O . TRP A 1 189 ? -19.490 -7.541 3.123 1.00 85.31 189 TRP A O 1
ATOM 1482 N N . PRO A 1 190 ? -20.162 -9.665 3.453 1.00 83.81 190 PRO A N 1
ATOM 1483 C CA . PRO A 1 190 ? -20.770 -9.404 4.756 1.00 83.81 190 PRO A CA 1
ATOM 1484 C C . PRO A 1 190 ? -19.744 -8.915 5.779 1.00 83.81 190 PRO A C 1
ATOM 1486 O O . PRO A 1 190 ? -18.632 -9.440 5.850 1.00 83.81 190 PRO A O 1
ATOM 1489 N N . ARG A 1 191 ? -20.116 -7.924 6.592 1.00 81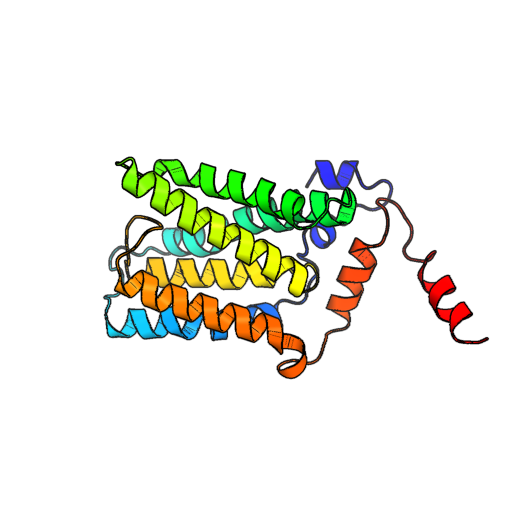.38 191 ARG A N 1
ATOM 1490 C CA . ARG A 1 191 ? -19.261 -7.378 7.656 1.00 81.38 191 ARG A CA 1
ATOM 1491 C C . ARG A 1 191 ? -18.959 -8.441 8.720 1.00 81.38 191 ARG A C 1
ATOM 1493 O O . ARG A 1 191 ? -19.856 -9.163 9.147 1.00 81.38 191 ARG A O 1
ATOM 1500 N N . LEU A 1 192 ? -17.696 -8.542 9.147 1.00 84.88 192 LEU A N 1
ATOM 1501 C CA . LEU A 1 192 ? -17.266 -9.544 10.129 1.00 84.88 192 LEU A CA 1
ATOM 1502 C C . LEU A 1 192 ? -17.252 -8.956 11.543 1.00 84.88 192 LEU A C 1
ATOM 1504 O O . LEU A 1 192 ? -16.701 -7.880 11.755 1.00 84.88 192 LEU A O 1
ATOM 1508 N N . ALA A 1 193 ? -17.703 -9.721 12.541 1.00 83.50 193 ALA A N 1
ATOM 1509 C CA . ALA A 1 193 ? -17.693 -9.298 13.950 1.00 83.50 193 ALA A CA 1
ATOM 1510 C C . ALA A 1 193 ? -16.298 -8.871 14.465 1.00 83.50 193 ALA A C 1
ATOM 1512 O O . ALA A 1 193 ? -16.173 -8.005 15.330 1.00 83.50 193 ALA A O 1
ATOM 1513 N N . ARG A 1 194 ? -15.218 -9.449 13.914 1.00 82.62 194 ARG A N 1
ATOM 1514 C CA . ARG A 1 194 ? -13.837 -9.049 14.245 1.00 82.62 194 ARG A CA 1
ATOM 1515 C C . ARG A 1 194 ? -13.486 -7.634 13.768 1.00 82.62 194 ARG A C 1
ATOM 1517 O O . ARG A 1 194 ? -12.646 -6.992 14.388 1.00 82.62 194 ARG A O 1
ATOM 1524 N N . GLU A 1 195 ? -14.114 -7.144 12.702 1.00 84.31 195 GLU A N 1
ATOM 1525 C CA . GLU A 1 195 ? -13.926 -5.769 12.217 1.00 84.31 195 GLU A CA 1
ATOM 1526 C C . GLU A 1 195 ? -14.579 -4.777 13.182 1.00 84.31 195 GLU A C 1
ATOM 1528 O O . GLU A 1 195 ? -13.955 -3.790 13.562 1.00 84.31 195 GLU A O 1
ATOM 1533 N N . ASP A 1 196 ? -15.774 -5.089 13.687 1.00 85.00 196 ASP A N 1
ATOM 1534 C CA . ASP A 1 196 ? -16.444 -4.275 14.712 1.00 85.00 196 ASP A CA 1
ATOM 1535 C C . ASP A 1 196 ? -15.644 -4.227 16.013 1.00 85.00 196 ASP A C 1
ATOM 1537 O O . ASP A 1 196 ? -15.459 -3.165 16.612 1.00 85.00 196 ASP A O 1
ATOM 1541 N N . ALA A 1 197 ? -15.071 -5.366 16.405 1.00 85.44 197 ALA A N 1
ATOM 1542 C CA . ALA A 1 197 ? -14.179 -5.443 17.551 1.00 85.44 197 ALA A CA 1
ATOM 1543 C C . ALA A 1 197 ? -12.909 -4.584 17.379 1.00 85.44 197 ALA A C 1
ATOM 1545 O O . ALA A 1 197 ? -12.357 -4.113 18.379 1.00 85.44 197 ALA A O 1
ATOM 1546 N N . ASN A 1 198 ? -12.417 -4.372 16.154 1.00 85.31 198 ASN A N 1
ATOM 1547 C CA . ASN A 1 198 ? -11.267 -3.499 15.902 1.00 85.31 198 ASN A CA 1
ATOM 1548 C C . ASN A 1 198 ? -11.620 -2.024 16.067 1.00 85.31 198 ASN A C 1
ATOM 1550 O O . ASN A 1 198 ? -10.869 -1.299 16.720 1.00 85.31 198 ASN A O 1
ATOM 1554 N N . VAL A 1 199 ? -12.774 -1.602 15.548 1.00 84.50 199 VAL A N 1
ATOM 1555 C CA . VAL A 1 199 ? -13.271 -0.226 15.705 1.00 84.50 199 VAL A CA 1
ATOM 1556 C C . VAL A 1 199 ? -13.508 0.093 17.176 1.00 84.50 199 VAL A C 1
ATOM 1558 O O . VAL A 1 199 ? -13.017 1.102 17.678 1.00 84.50 199 VAL A O 1
ATOM 1561 N N . ALA A 1 200 ? -14.193 -0.801 17.896 1.00 85.88 200 ALA A N 1
ATOM 1562 C CA . ALA A 1 200 ? -14.461 -0.631 19.322 1.00 85.88 200 ALA A CA 1
ATOM 1563 C C . ALA A 1 200 ? -13.162 -0.508 20.140 1.00 85.88 200 ALA A C 1
ATOM 1565 O O . ALA A 1 200 ? -13.058 0.298 21.064 1.00 85.88 200 ALA A O 1
ATOM 1566 N N . PHE A 1 201 ? -12.136 -1.278 19.770 1.00 85.44 201 PHE A N 1
ATOM 1567 C CA . PHE A 1 201 ? -10.824 -1.199 20.404 1.00 85.44 201 PHE A CA 1
ATOM 1568 C C . PHE A 1 201 ? -10.101 0.125 20.115 1.00 85.44 201 PHE A C 1
ATOM 1570 O O . PHE A 1 201 ? -9.510 0.707 21.024 1.00 85.44 201 PHE A O 1
ATOM 1577 N N . ALA A 1 202 ? -10.177 0.628 18.881 1.00 83.31 202 ALA A N 1
ATOM 1578 C CA . ALA A 1 202 ? -9.608 1.925 18.514 1.00 83.31 202 ALA A CA 1
ATOM 1579 C C . ALA A 1 202 ? -10.283 3.092 19.259 1.00 83.31 202 ALA A C 1
ATOM 1581 O O . ALA A 1 202 ? -9.618 4.070 19.583 1.00 83.31 202 ALA A O 1
ATOM 1582 N N . ALA A 1 203 ? -11.575 2.967 19.578 1.00 83.44 203 ALA A N 1
ATOM 1583 C CA . ALA A 1 203 ? -12.326 3.953 20.357 1.00 83.44 203 ALA A CA 1
ATOM 1584 C C . ALA A 1 203 ? -12.051 3.896 21.873 1.00 83.44 203 ALA A C 1
ATOM 1586 O O . ALA A 1 203 ? -12.395 4.826 22.598 1.00 83.44 203 ALA A O 1
ATOM 1587 N N . THR A 1 204 ? -11.441 2.818 22.378 1.00 79.25 204 THR A N 1
ATOM 1588 C CA . THR A 1 204 ? -11.141 2.678 23.810 1.00 79.25 204 THR A CA 1
ATOM 1589 C C . THR A 1 204 ? -9.843 3.422 24.148 1.00 79.25 204 THR A C 1
ATOM 1591 O O . THR A 1 204 ? -8.835 3.155 23.488 1.00 79.25 204 THR A O 1
ATOM 1594 N N . PRO A 1 205 ? -9.807 4.308 25.162 1.00 72.44 205 PRO A N 1
ATOM 1595 C CA . PRO A 1 205 ? -8.583 4.997 25.570 1.00 72.44 205 PRO A CA 1
ATOM 1596 C C . PRO A 1 205 ? -7.457 4.026 25.974 1.00 72.44 205 PRO A C 1
ATOM 1598 O O . PRO A 1 205 ? -7.745 2.943 26.499 1.00 72.44 205 PRO A O 1
ATOM 1601 N N . PRO A 1 206 ? -6.173 4.394 25.796 1.00 65.56 206 PRO A N 1
ATOM 1602 C CA . PRO A 1 206 ? -5.048 3.588 26.269 1.00 65.56 206 PRO A CA 1
ATOM 1603 C C . PRO A 1 206 ? -5.168 3.293 27.774 1.00 65.56 206 PRO A C 1
ATOM 1605 O O . PRO A 1 206 ? -5.245 4.210 28.585 1.00 65.56 206 PRO A O 1
ATOM 1608 N N . GLY A 1 207 ? -5.205 2.010 28.151 1.00 59.84 207 GLY A N 1
ATOM 1609 C CA . GLY A 1 207 ? -5.352 1.577 29.550 1.00 59.84 207 GLY A CA 1
ATOM 1610 C C . GLY A 1 207 ? -6.793 1.513 30.083 1.00 59.84 207 GLY A C 1
ATOM 1611 O O . GLY A 1 207 ? -6.991 1.100 31.223 1.00 59.84 207 GLY A O 1
ATOM 1612 N N . GLY A 1 208 ? -7.806 1.860 29.281 1.00 52.91 208 GLY A N 1
ATOM 1613 C CA . GLY A 1 208 ? -9.216 1.694 29.644 1.00 52.91 208 GLY A CA 1
ATOM 1614 C C . GLY A 1 208 ? -9.681 0.237 29.544 1.00 52.91 208 GLY A C 1
ATOM 1615 O O . GLY A 1 208 ? -9.378 -0.460 28.572 1.00 52.91 208 GLY A O 1
ATOM 1616 N N . ALA A 1 209 ? -10.445 -0.240 30.531 1.00 48.34 209 ALA A N 1
ATOM 1617 C CA . ALA A 1 209 ? -11.117 -1.533 30.432 1.00 48.34 209 ALA A CA 1
ATOM 1618 C C . ALA A 1 209 ? -12.214 -1.474 29.344 1.00 48.34 209 ALA A C 1
ATOM 1620 O O . ALA A 1 209 ? -12.989 -0.512 29.315 1.00 48.34 209 ALA A O 1
ATOM 1621 N N . PRO A 1 210 ? -12.327 -2.481 28.455 1.00 45.84 210 PRO A N 1
ATOM 1622 C CA . PRO A 1 210 ? -13.427 -2.554 27.501 1.00 45.84 210 PRO A CA 1
ATOM 1623 C C . PRO A 1 210 ? -14.725 -2.837 28.270 1.00 45.84 210 PRO A C 1
ATOM 1625 O O . PRO A 1 210 ? -15.026 -3.984 28.581 1.00 45.84 210 PRO A O 1
ATOM 1628 N N . GLY A 1 211 ? -15.461 -1.787 28.636 1.00 45.16 211 GLY A N 1
ATOM 1629 C CA . GLY A 1 211 ? -16.702 -1.932 29.405 1.00 45.16 211 GLY A CA 1
ATOM 1630 C C . GLY A 1 211 ? -17.472 -0.641 29.687 1.00 45.16 211 GLY A C 1
ATOM 1631 O O . GLY A 1 211 ? -18.689 -0.698 29.799 1.00 45.16 211 GLY A O 1
ATOM 1632 N N . ALA A 1 212 ? -16.821 0.527 29.729 1.00 41.91 212 ALA A N 1
ATOM 1633 C CA . ALA A 1 212 ? -17.507 1.761 30.141 1.00 41.91 212 ALA A CA 1
ATOM 1634 C C . ALA A 1 212 ? -18.443 2.374 29.074 1.00 41.91 212 ALA A C 1
ATOM 1636 O O . ALA A 1 212 ? -19.367 3.099 29.419 1.00 41.91 212 ALA A O 1
ATOM 1637 N N . LEU A 1 213 ? -18.233 2.080 27.783 1.00 46.56 213 LEU A N 1
ATOM 1638 C CA . LEU A 1 213 ? -19.023 2.663 26.681 1.00 46.56 213 LEU A CA 1
ATOM 1639 C C . LEU A 1 213 ? -20.080 1.712 26.089 1.00 46.56 213 LEU A C 1
ATOM 1641 O O . LEU A 1 213 ? -21.002 2.168 25.418 1.00 46.56 213 LEU A O 1
ATOM 1645 N N . ALA A 1 214 ? -19.986 0.402 26.347 1.00 40.72 214 ALA A N 1
ATOM 1646 C CA . ALA A 1 214 ? -20.955 -0.573 25.833 1.00 40.72 214 ALA A CA 1
ATOM 1647 C C . ALA A 1 214 ? -22.290 -0.543 26.602 1.00 40.72 214 ALA A C 1
ATOM 1649 O O . ALA A 1 214 ? -23.343 -0.799 26.024 1.00 40.72 214 ALA A O 1
ATOM 1650 N N . THR A 1 215 ? -22.266 -0.173 27.885 1.00 40.72 215 THR A N 1
ATOM 1651 C CA . THR A 1 215 ? -23.468 -0.044 28.723 1.00 40.72 215 THR A CA 1
ATOM 1652 C C . THR A 1 215 ? -24.257 1.235 28.431 1.00 40.72 215 THR A C 1
ATOM 1654 O O . THR A 1 215 ? -25.485 1.209 28.464 1.00 40.72 215 THR A O 1
ATOM 1657 N N . ALA A 1 216 ? -23.590 2.326 28.039 1.00 39.25 216 ALA A N 1
ATOM 1658 C CA . ALA A 1 216 ? -24.260 3.586 27.699 1.00 39.25 216 ALA A CA 1
ATOM 1659 C C . ALA A 1 216 ? -25.072 3.499 26.389 1.00 39.25 216 ALA A C 1
ATOM 1661 O O . ALA A 1 216 ? -26.154 4.072 26.283 1.00 39.25 216 ALA A O 1
ATOM 1662 N N . SER A 1 217 ? -24.594 2.728 25.402 1.00 41.28 217 SER A N 1
ATOM 1663 C CA . SER A 1 217 ? -25.279 2.561 24.109 1.00 41.28 217 SER A CA 1
ATOM 1664 C C . SER A 1 217 ? -26.502 1.635 24.166 1.00 41.28 217 SER A C 1
ATOM 1666 O O . SER A 1 217 ? -27.351 1.717 23.277 1.00 41.28 217 SER A O 1
ATOM 1668 N N . LEU A 1 218 ? -26.587 0.739 25.155 1.00 42.84 218 LEU A N 1
ATOM 1669 C CA . LEU A 1 218 ? -27.727 -0.172 25.318 1.00 42.84 218 LEU A CA 1
ATOM 1670 C C . LEU A 1 218 ? -28.829 0.438 26.194 1.00 42.84 218 LEU A C 1
ATOM 1672 O O . LEU A 1 218 ? -30.002 0.187 25.939 1.00 42.84 218 LEU A O 1
ATOM 1676 N N . ALA A 1 219 ? -28.477 1.301 27.152 1.00 42.00 219 ALA A N 1
ATOM 1677 C CA . ALA A 1 219 ? -29.454 2.011 27.980 1.00 42.00 219 ALA A CA 1
ATOM 1678 C C . ALA A 1 219 ? -30.247 3.082 27.200 1.00 42.00 219 ALA A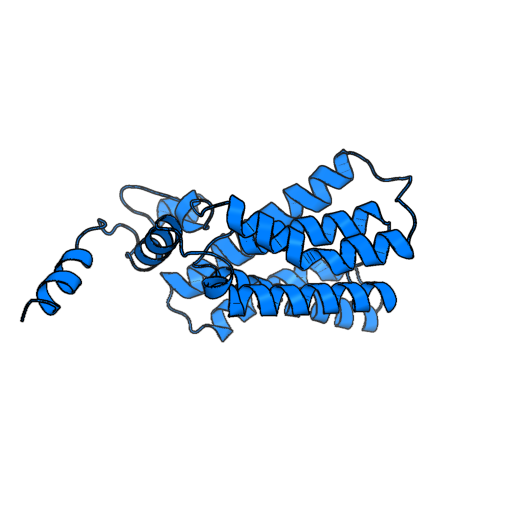 C 1
ATOM 1680 O O . ALA A 1 219 ? -31.420 3.296 27.478 1.00 42.00 219 ALA A O 1
ATOM 1681 N N . GLY A 1 220 ? -29.648 3.712 26.181 1.00 37.81 220 GLY A N 1
ATOM 1682 C CA . GLY A 1 220 ? -30.312 4.737 25.360 1.00 37.81 220 GLY A CA 1
ATOM 1683 C C . GLY A 1 220 ? -31.234 4.211 24.252 1.00 37.81 220 GLY A C 1
ATOM 1684 O O . GLY A 1 220 ? -31.791 5.007 23.506 1.00 37.81 220 GLY A O 1
ATOM 1685 N N . ARG A 1 221 ? -31.369 2.887 24.095 1.00 45.09 221 ARG A N 1
ATOM 1686 C CA . ARG A 1 221 ? -32.280 2.255 23.119 1.00 45.09 221 ARG A CA 1
ATOM 1687 C C . ARG A 1 221 ? -33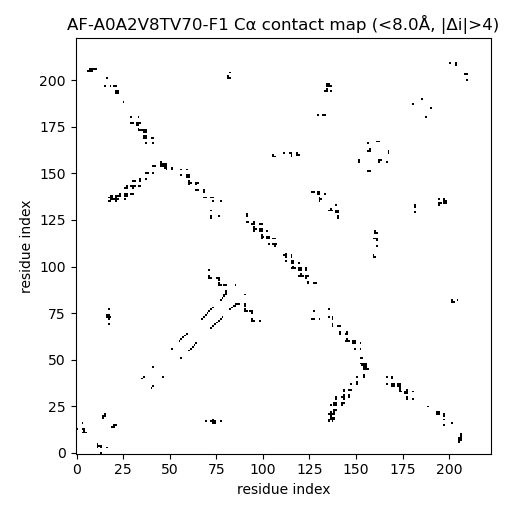.506 1.601 23.764 1.00 45.09 221 ARG A C 1
ATOM 1689 O O . ARG A 1 221 ? -34.296 0.989 23.054 1.00 45.09 221 ARG A O 1
ATOM 1696 N N . ALA A 1 222 ? -33.642 1.714 25.084 1.00 43.22 222 ALA A N 1
ATOM 1697 C CA . ALA A 1 222 ? -34.744 1.152 25.863 1.00 43.22 222 ALA A CA 1
ATOM 1698 C C . ALA A 1 222 ? -35.600 2.230 26.563 1.00 43.22 222 ALA A C 1
ATOM 1700 O O . ALA A 1 222 ? -36.309 1.907 27.513 1.00 43.22 222 ALA A O 1
ATOM 1701 N N . ALA A 1 223 ? -35.534 3.484 26.102 1.00 38.47 223 ALA A N 1
ATOM 1702 C CA . ALA A 1 223 ? -36.381 4.592 26.547 1.00 38.47 223 ALA A CA 1
ATOM 1703 C C . ALA A 1 223 ? -37.081 5.234 25.346 1.00 38.47 223 ALA A C 1
ATOM 1705 O O . ALA A 1 223 ? -36.407 5.368 24.296 1.00 38.47 223 ALA A O 1
#

Nearest PDB structures (foldseek):
  7paf-assembly1_D  TM=2.865E-01  e=5.628E-01  Streptococcus pneumoniae TIGR4
  5f3q-assembly1_B  TM=2.164E-01  e=3.041E+00  Entamoeba histolytica
  5f3p-assembly1_B  TM=2.416E-01  e=4.636E+00  Entamoeba histolytica
  4zbf-assembly11_J  TM=2.378E-01  e=5.591E+00  Homo sapiens
  4zbi-assembly2_B  TM=2.072E-01  e=5.091E+00  Homo sapiens

Secondary structure (DSSP, 8-state):
-HHHHHHSSS---HHHHTTTTS-HHHHHHHHHHHTHHHHHHHHHHS---TT--HHHHIIIIIIHHHHHHIIIIIIIIHIIIIIS---HHHHHHHHHHHHHHTTGGG-SSHHHHHHHHHHHHHHHHHHHHHHHHTTS-THHHHHHHHHHHHHHHHTT--SSSS--HHHHHHHHHHHHHHHHHHHHHHHHSPPPHHHHHHHHHHHSPTT--TTTTHHHHHHTT--